Protein AF-A0A818JPB6-F1 (afdb_monomer_lite)

Organism: NCBI:txid392032

Foldseek 3Di:
DPPVVVVVLVPDDPVVNVVCVVDPDPDPVPDDVPPPCPDPPPPVVVVVVVVVVVVVVVVVVVVVVVVVVVVVVVVVVLVVVLVVLVVPDDDPCPVVSVVVSVVVVVVVVVVVVVVVVVVVQVVVVVVVVVVVVVVVVVVVVDPDDDPDDPPPCPVDPLPDDPVLVVCCLPPNVVCPDQALLLLDDPVVLLVVLVVVLVVVLVVVVCCCCQPVVDDCPDPVSVVVSVVSSVVSCCRHVVNDDPVVNVVSVVVVVSVVVVVVSCVVQQWDWDDDPPDSDTDIDHPVVVVVVVVVVCVVPVPDDDDPDDPCVVVVVVVVVVVVVCVVVVVDPPSNPPD

pLDDT: mean 71.6, std 14.58, range [28.7, 95.88]

Structure (mmCIF, N/CA/C/O backbone):
data_AF-A0A818JPB6-F1
#
_entry.id   AF-A0A818JPB6-F1
#
loop_
_atom_site.group_PDB
_atom_site.id
_atom_site.type_symbol
_atom_site.label_atom_id
_atom_site.label_alt_id
_atom_site.label_comp_id
_atom_site.label_asym_id
_atom_site.label_entity_id
_atom_site.label_seq_id
_atom_site.pdbx_PDB_ins_code
_atom_site.Cartn_x
_atom_site.Cartn_y
_atom_site.Cartn_z
_atom_site.occupancy
_atom_site.B_iso_or_equiv
_atom_site.auth_seq_id
_atom_site.auth_comp_id
_atom_site.auth_asym_id
_atom_site.auth_atom_id
_atom_site.pdbx_PDB_model_num
ATOM 1 N N . MET A 1 1 ? 6.570 32.292 30.996 1.00 52.59 1 MET A N 1
ATOM 2 C CA . MET A 1 1 ? 5.893 31.869 29.746 1.00 52.59 1 MET A CA 1
ATOM 3 C C . MET A 1 1 ? 6.815 32.133 28.562 1.00 52.59 1 MET A C 1
ATOM 5 O O . MET A 1 1 ? 7.560 33.101 28.612 1.00 52.59 1 MET A O 1
ATOM 9 N N . ARG A 1 2 ? 6.809 31.299 27.510 1.00 56.03 2 ARG A N 1
ATOM 10 C CA . ARG A 1 2 ? 7.555 31.610 26.269 1.00 56.03 2 ARG A CA 1
ATOM 11 C C . ARG A 1 2 ? 6.895 32.806 25.562 1.00 56.03 2 ARG A C 1
ATOM 13 O O . ARG A 1 2 ? 5.679 32.926 25.621 1.00 56.03 2 ARG A O 1
ATOM 20 N N . LYS A 1 3 ? 7.655 33.639 24.838 1.00 53.19 3 LYS A N 1
ATOM 21 C CA . LYS A 1 3 ? 7.177 34.883 24.181 1.00 53.19 3 LYS A CA 1
ATOM 22 C C . LYS A 1 3 ? 5.896 34.704 23.333 1.00 53.19 3 LYS A C 1
ATOM 24 O O . LYS A 1 3 ? 5.019 35.553 23.358 1.00 53.19 3 LYS A O 1
ATOM 29 N N . LYS A 1 4 ? 5.732 33.548 22.672 1.00 47.38 4 LYS A N 1
ATOM 30 C CA . LYS A 1 4 ? 4.512 33.188 21.913 1.00 47.38 4 LYS A CA 1
ATOM 31 C C . LYS A 1 4 ? 3.282 32.870 22.779 1.00 47.38 4 LYS A C 1
ATOM 33 O O . LYS A 1 4 ? 2.167 33.017 22.310 1.00 47.38 4 LYS A O 1
ATOM 38 N N . GLN A 1 5 ? 3.474 32.404 24.012 1.00 44.25 5 GLN A N 1
ATOM 39 C CA . GLN A 1 5 ? 2.381 32.134 24.955 1.00 44.25 5 GLN A CA 1
ATOM 40 C C . GLN A 1 5 ? 1.873 33.422 25.614 1.00 44.25 5 GLN A C 1
ATOM 42 O O . GLN A 1 5 ? 0.701 33.483 25.949 1.00 44.25 5 GLN A O 1
ATOM 47 N N . LEU A 1 6 ? 2.739 34.432 25.759 1.00 52.09 6 LEU A N 1
ATOM 48 C CA . LEU A 1 6 ? 2.375 35.758 26.269 1.00 52.09 6 LEU A CA 1
ATOM 49 C C . LEU A 1 6 ? 1.497 36.534 25.280 1.00 52.09 6 LEU A C 1
ATOM 51 O O . LEU A 1 6 ? 0.462 37.033 25.693 1.00 52.09 6 LEU A O 1
ATOM 55 N N . MET A 1 7 ? 1.822 36.527 23.980 1.00 56.94 7 MET A N 1
ATOM 56 C CA . MET A 1 7 ? 0.990 37.218 22.975 1.00 56.94 7 MET A CA 1
ATOM 57 C C . MET A 1 7 ? -0.440 36.659 22.903 1.00 56.94 7 MET A C 1
ATOM 59 O O . MET A 1 7 ? -1.395 37.413 22.832 1.00 56.94 7 MET A O 1
ATOM 63 N N . ILE A 1 8 ? -0.606 35.334 23.007 1.00 52.94 8 ILE A N 1
ATOM 64 C CA . ILE A 1 8 ? -1.940 34.702 23.032 1.00 52.94 8 ILE A CA 1
ATOM 65 C C . ILE A 1 8 ? -2.700 35.046 24.326 1.00 52.94 8 ILE A C 1
ATOM 67 O O . ILE A 1 8 ? -3.925 35.005 24.346 1.00 52.94 8 ILE A O 1
ATOM 71 N N . PHE A 1 9 ? -1.985 35.351 25.412 1.00 54.25 9 PHE A N 1
ATOM 72 C CA . PHE A 1 9 ? -2.575 35.712 26.699 1.00 54.25 9 PHE A CA 1
ATOM 73 C C . PHE A 1 9 ? -3.046 37.173 26.722 1.00 54.25 9 PHE A C 1
ATOM 75 O O . PHE A 1 9 ? -4.085 37.468 27.305 1.00 54.25 9 PHE A O 1
ATOM 82 N N . GLU A 1 10 ? -2.305 38.066 26.065 1.00 63.84 10 GLU A N 1
ATOM 83 C CA . GLU A 1 10 ? -2.616 39.497 25.946 1.00 63.84 10 GLU A CA 1
ATOM 84 C C . GLU A 1 10 ? -3.866 39.764 25.093 1.00 63.84 10 GLU A C 1
ATOM 86 O O . GLU A 1 10 ? -4.608 40.694 25.392 1.00 63.84 10 GLU A O 1
ATOM 91 N N . ASP A 1 11 ? -4.165 38.894 24.123 1.00 66.19 11 ASP A N 1
ATOM 92 C CA . ASP A 1 11 ? -5.367 38.982 23.274 1.00 66.19 11 ASP A CA 1
ATOM 93 C C . ASP A 1 11 ? -6.667 38.504 23.963 1.00 66.19 11 ASP A C 1
ATOM 95 O O . ASP A 1 11 ? -7.744 38.528 23.360 1.00 66.19 11 ASP A O 1
ATOM 99 N N . LEU A 1 12 ? -6.594 38.027 25.210 1.00 63.16 12 LEU A N 1
ATOM 100 C CA . LEU A 1 12 ? -7.753 37.562 25.977 1.00 63.16 12 LEU A CA 1
ATOM 101 C C . LEU A 1 12 ? -8.376 38.692 26.798 1.00 63.16 12 LEU A C 1
ATOM 103 O O . LEU A 1 12 ? -7.687 39.565 27.321 1.00 63.16 12 LEU A O 1
ATOM 107 N N . THR A 1 13 ? -9.692 38.640 26.986 1.00 69.56 13 THR A N 1
ATOM 108 C CA . THR A 1 13 ? -10.380 39.579 27.880 1.00 69.56 13 THR A CA 1
ATOM 109 C C . THR A 1 13 ? -9.918 39.388 29.330 1.00 69.56 13 THR A C 1
ATOM 111 O O . THR A 1 13 ? -9.544 38.290 29.745 1.00 69.56 13 THR A O 1
ATOM 114 N N . ILE A 1 14 ? -9.993 40.443 30.149 1.00 48.81 14 ILE A N 1
ATOM 115 C CA . ILE A 1 14 ? -9.585 40.414 31.572 1.00 48.81 14 ILE A CA 1
ATOM 116 C C . ILE A 1 14 ? -10.293 39.283 32.350 1.00 48.81 14 ILE A C 1
ATOM 118 O O . ILE A 1 14 ? -9.730 38.701 33.279 1.00 48.81 14 ILE A O 1
ATOM 122 N N . PHE A 1 15 ? -11.518 38.930 31.949 1.00 44.75 15 PHE A N 1
ATOM 123 C CA . PHE A 1 15 ? -12.276 37.811 32.509 1.00 44.75 15 PHE A CA 1
ATOM 124 C C . PHE A 1 15 ? -11.669 36.444 32.143 1.00 44.75 15 PHE A C 1
ATOM 126 O O . PHE A 1 15 ? -11.458 35.604 33.017 1.00 44.75 15 PHE A O 1
ATOM 133 N N . GLU A 1 16 ? -11.307 36.238 30.876 1.00 52.00 16 GLU A N 1
ATOM 134 C CA . GLU A 1 16 ? -10.655 35.014 30.389 1.00 52.00 16 GLU A CA 1
ATOM 135 C C . GLU A 1 16 ? -9.243 34.846 30.967 1.00 52.00 16 GLU A C 1
ATOM 137 O O . GLU A 1 16 ? -8.852 33.742 31.355 1.00 52.00 16 GLU A O 1
ATOM 142 N N . GLN A 1 17 ? -8.504 35.950 31.109 1.00 64.31 17 GLN A N 1
ATOM 143 C CA . GLN A 1 17 ? -7.202 35.970 31.775 1.00 64.31 17 GLN A CA 1
ATOM 144 C C . GLN A 1 17 ? -7.324 35.564 33.251 1.00 64.31 17 GLN A C 1
ATOM 146 O O . GLN A 1 17 ? -6.538 34.745 33.726 1.00 64.31 17 GLN A O 1
ATOM 151 N N . ARG A 1 18 ? -8.343 36.055 33.977 1.00 52.84 18 ARG A N 1
ATOM 152 C CA . ARG A 1 18 ? -8.600 35.669 35.380 1.00 52.84 18 ARG A CA 1
ATOM 153 C C . ARG A 1 18 ? -8.947 34.189 35.541 1.00 52.84 18 ARG A C 1
ATOM 155 O O . ARG A 1 18 ? -8.465 33.565 36.484 1.00 52.84 18 ARG A O 1
ATOM 162 N N . ILE A 1 19 ? -9.720 33.613 34.618 1.00 53.91 19 ILE A N 1
ATOM 163 C CA . ILE A 1 19 ? -10.048 32.176 34.625 1.00 53.91 19 ILE A CA 1
ATOM 164 C C . ILE A 1 19 ? -8.786 31.323 34.421 1.00 53.91 19 ILE A C 1
ATOM 166 O O . ILE A 1 19 ? -8.623 30.291 35.070 1.00 53.91 19 ILE A O 1
ATOM 170 N N . LEU A 1 20 ? -7.867 31.764 33.560 1.00 53.31 20 LEU A N 1
ATOM 171 C CA . LEU A 1 20 ? -6.622 31.048 33.276 1.00 53.31 20 LEU A CA 1
ATOM 172 C C . LEU A 1 20 ? -5.552 31.231 34.367 1.00 53.31 20 LEU A C 1
ATOM 174 O O . LEU A 1 20 ? -4.790 30.303 34.639 1.00 53.31 20 LEU A O 1
ATOM 178 N N . CYS A 1 21 ? -5.498 32.389 35.030 1.00 53.75 21 CYS A N 1
ATOM 179 C CA . CYS A 1 21 ? -4.502 32.685 36.065 1.00 53.75 21 CYS A CA 1
ATOM 180 C C . CYS A 1 21 ? -4.625 31.819 37.329 1.00 53.75 21 CYS A C 1
ATOM 182 O O . CYS A 1 21 ? -3.629 31.639 38.026 1.00 53.75 21 CYS A O 1
ATOM 184 N N . HIS A 1 22 ? -5.797 31.252 37.631 1.00 48.16 22 HIS A N 1
ATOM 185 C CA . HIS A 1 22 ? -5.980 30.489 38.869 1.00 48.16 22 HIS A CA 1
ATOM 186 C C . HIS A 1 22 ? -5.555 29.015 38.801 1.00 48.16 22 HIS A C 1
ATOM 188 O O . HIS A 1 22 ? -5.543 28.357 39.838 1.00 48.16 22 HIS A O 1
ATOM 194 N N . SER A 1 23 ? -5.203 28.459 37.634 1.00 52.81 23 SER A N 1
ATOM 195 C CA . SER A 1 23 ? -4.727 27.061 37.534 1.00 52.81 23 SER A CA 1
ATOM 196 C C . SER A 1 23 ? -4.290 26.684 36.112 1.00 52.81 23 SER A C 1
ATOM 198 O O . SER A 1 23 ? -4.883 25.823 35.468 1.00 52.81 23 SER A O 1
ATOM 200 N N . LEU A 1 24 ? -3.225 27.301 35.595 1.00 47.06 24 LEU A N 1
ATOM 201 C CA . LEU A 1 24 ? -2.605 26.834 34.351 1.00 47.06 24 LEU A CA 1
ATOM 202 C C . LEU A 1 24 ? -1.597 25.706 34.647 1.00 47.06 24 LEU A C 1
ATOM 204 O O . LEU A 1 24 ? -0.556 25.969 35.257 1.00 47.06 24 LEU A O 1
ATOM 208 N N . PRO A 1 25 ? -1.841 24.455 34.211 1.00 48.94 25 PRO A N 1
ATOM 209 C CA . PRO A 1 25 ? -0.816 23.424 34.255 1.00 48.94 25 PRO A CA 1
ATOM 210 C C . PRO A 1 25 ? 0.328 23.783 33.300 1.00 48.94 25 PRO A C 1
ATOM 212 O O . PRO A 1 25 ? 0.140 24.428 32.266 1.00 48.94 25 PRO A O 1
ATOM 215 N N . LYS A 1 26 ? 1.544 23.349 33.648 1.00 50.06 26 LYS A N 1
ATOM 216 C CA . LYS A 1 26 ? 2.778 23.677 32.912 1.00 50.06 26 LYS A CA 1
ATOM 217 C C . LYS A 1 26 ? 2.755 23.196 31.452 1.00 50.06 26 LYS A C 1
ATOM 219 O O . LYS A 1 26 ? 3.506 23.730 30.634 1.00 50.06 26 LYS A O 1
ATOM 224 N N . THR A 1 27 ? 1.891 22.236 31.110 1.00 51.94 27 THR A N 1
ATOM 225 C CA . THR A 1 27 ? 1.627 21.794 29.737 1.00 51.94 27 THR A CA 1
ATOM 226 C C . THR A 1 27 ? 0.136 21.496 29.521 1.00 51.94 27 THR A C 1
ATOM 228 O O . THR A 1 27 ? -0.571 21.099 30.442 1.00 51.94 27 THR A O 1
ATOM 231 N N . PHE A 1 28 ? -0.357 21.699 28.292 1.00 47.97 28 PHE A N 1
ATOM 232 C CA . PHE A 1 28 ? -1.767 21.476 27.922 1.00 47.97 28 PHE A CA 1
ATOM 233 C C . PHE A 1 28 ? -2.166 19.992 27.843 1.00 47.97 28 PHE A C 1
ATOM 235 O O . PHE A 1 28 ? -3.352 19.698 27.695 1.00 47.97 28 PHE A O 1
ATOM 242 N N . ASP A 1 29 ? -1.202 19.073 27.925 1.00 48.00 29 ASP A N 1
ATOM 243 C CA . ASP A 1 29 ? -1.438 17.633 27.791 1.00 48.00 29 ASP A CA 1
ATOM 244 C C . ASP A 1 29 ? -1.874 16.979 29.121 1.00 48.00 29 ASP A C 1
ATOM 246 O O . ASP A 1 29 ? -2.415 15.875 29.106 1.00 48.00 29 ASP A O 1
ATOM 250 N N . ASP A 1 30 ? -1.749 17.691 30.249 1.00 47.53 30 ASP A N 1
ATOM 251 C CA . ASP A 1 30 ? -2.053 17.184 31.599 1.00 47.53 30 ASP A CA 1
ATOM 252 C C . ASP A 1 30 ? -3.475 17.519 32.101 1.00 47.53 30 ASP A C 1
ATOM 254 O O . ASP A 1 30 ? -3.825 17.233 33.248 1.00 47.53 30 ASP A O 1
ATOM 258 N N . ILE A 1 31 ? -4.336 18.124 31.271 1.00 48.53 31 ILE A N 1
ATOM 259 C CA . ILE A 1 31 ? -5.697 18.503 31.688 1.00 48.53 31 ILE A CA 1
ATOM 260 C C . ILE A 1 31 ? -6.603 17.264 31.679 1.00 48.53 31 ILE A C 1
ATOM 262 O O . ILE A 1 31 ? -7.289 16.963 30.698 1.00 48.53 31 ILE A O 1
ATOM 266 N N . SER A 1 32 ? -6.621 16.537 32.798 1.00 48.31 32 SER A N 1
ATOM 267 C CA . SER A 1 32 ? -7.629 15.508 33.051 1.00 48.31 32 SER A CA 1
ATOM 268 C C . SER A 1 32 ? -8.995 16.176 33.275 1.00 48.31 32 SER A C 1
ATOM 270 O O . SER A 1 32 ? -9.135 17.089 34.086 1.00 48.31 32 SER A O 1
ATOM 272 N N . ILE A 1 33 ? -10.010 15.728 32.535 1.00 49.44 33 ILE A N 1
ATOM 273 C CA . ILE A 1 33 ? -11.366 16.314 32.486 1.00 49.44 33 ILE A CA 1
ATOM 274 C C . ILE A 1 33 ? -12.124 16.181 33.827 1.00 49.44 33 ILE A C 1
ATOM 276 O O . ILE A 1 33 ? -13.162 16.810 34.020 1.00 49.44 33 ILE A O 1
ATOM 280 N N . ALA A 1 34 ? -11.609 15.392 34.773 1.00 50.94 34 ALA A N 1
ATOM 281 C CA . ALA A 1 34 ? -12.342 14.981 35.966 1.00 50.94 34 ALA A CA 1
ATOM 282 C C . ALA A 1 34 ? -12.601 16.109 36.985 1.00 50.94 34 ALA A C 1
ATOM 284 O O . ALA A 1 34 ? -13.547 16.005 37.757 1.00 50.94 34 ALA A O 1
ATOM 285 N N . THR A 1 35 ? -11.819 17.193 36.995 1.00 49.09 35 THR A N 1
ATOM 286 C CA . THR A 1 35 ? -11.825 18.137 38.132 1.00 49.09 35 THR A CA 1
ATOM 287 C C . THR A 1 35 ? -12.667 19.406 37.951 1.00 49.09 35 THR A C 1
ATOM 289 O O . THR A 1 35 ? -12.840 20.144 38.913 1.00 49.09 35 THR A O 1
ATOM 292 N N . TYR A 1 36 ? -13.238 19.673 36.768 1.00 50.09 36 TYR A N 1
ATOM 293 C CA . TYR A 1 36 ? -13.943 20.944 36.481 1.00 50.09 36 TYR A CA 1
ATOM 294 C C . TYR A 1 36 ? -15.467 20.831 36.313 1.00 50.09 36 TYR A C 1
ATOM 296 O O . TYR A 1 36 ? -16.123 21.809 35.957 1.00 50.09 36 TYR A O 1
ATOM 304 N N . GLN A 1 37 ? -16.061 19.661 36.560 1.00 51.25 37 GLN A N 1
ATOM 305 C CA . GLN A 1 37 ? -17.467 19.427 36.205 1.00 51.25 37 GLN A CA 1
ATOM 306 C C . GLN A 1 37 ? -18.498 20.179 37.064 1.00 51.25 37 GLN A C 1
ATOM 308 O O . GLN A 1 37 ? -19.631 20.317 36.612 1.00 51.25 37 GLN A O 1
ATOM 313 N N . ASN A 1 38 ? -18.136 20.734 38.226 1.00 53.47 38 ASN A N 1
ATOM 314 C CA . ASN A 1 38 ? -19.158 21.145 39.198 1.00 53.47 38 ASN A CA 1
ATOM 315 C C . ASN A 1 38 ? -19.477 22.644 39.322 1.00 53.47 38 ASN A C 1
ATOM 317 O O . ASN A 1 38 ? -20.426 22.949 40.032 1.00 53.47 38 ASN A O 1
ATOM 321 N N . LEU A 1 39 ? -18.795 23.583 38.644 1.00 51.53 39 LEU A N 1
ATOM 322 C CA . LEU A 1 39 ? -19.062 25.023 38.889 1.00 51.53 39 LEU A CA 1
ATOM 323 C C . LEU A 1 39 ? -19.253 25.941 37.662 1.00 51.53 39 LEU A C 1
ATOM 325 O O . LEU A 1 39 ? -19.769 27.036 37.834 1.00 51.53 39 LEU A O 1
ATOM 329 N N . PHE A 1 40 ? -18.950 25.523 36.423 1.00 55.81 40 PHE A N 1
ATOM 330 C CA . PHE A 1 40 ? -19.094 26.392 35.226 1.00 55.81 40 PHE A CA 1
ATOM 331 C C . PHE A 1 40 ? -19.549 25.633 33.960 1.00 55.81 40 PHE A C 1
ATOM 333 O O . PHE A 1 40 ? -19.046 25.843 32.853 1.00 55.81 40 PHE A O 1
ATOM 340 N N . GLY A 1 41 ? -20.500 24.708 34.127 1.00 58.41 41 GLY A N 1
ATOM 341 C CA . GLY A 1 41 ? -20.711 23.534 33.264 1.00 58.41 41 GLY A CA 1
ATOM 342 C C . GLY A 1 41 ? -21.019 23.741 31.771 1.00 58.41 41 GLY A C 1
ATOM 343 O O . GLY A 1 41 ? -20.918 22.780 31.012 1.00 58.41 41 GLY A O 1
ATOM 344 N N . ASN A 1 42 ? -21.333 24.951 31.298 1.00 69.38 42 ASN A N 1
ATOM 345 C CA . ASN A 1 42 ? -21.594 25.196 29.869 1.00 69.38 42 ASN A CA 1
ATOM 346 C C . ASN A 1 42 ? -20.681 26.248 29.234 1.00 69.38 42 ASN A C 1
ATOM 348 O O . ASN A 1 42 ? -20.258 26.070 28.092 1.00 69.38 42 ASN A O 1
ATOM 352 N N . GLU A 1 43 ? -20.348 27.321 29.944 1.00 71.88 43 GLU A N 1
ATOM 353 C CA . GLU A 1 43 ? -19.579 28.430 29.375 1.00 71.88 43 GLU A CA 1
ATOM 354 C C . GLU A 1 43 ? -18.084 28.108 29.293 1.00 71.88 43 GLU A C 1
ATOM 356 O O . GLU A 1 43 ? -17.485 28.243 28.227 1.00 71.88 43 GLU A O 1
ATOM 361 N N . ALA A 1 44 ? -17.514 27.509 30.344 1.00 70.38 44 ALA A N 1
ATOM 362 C CA . ALA A 1 44 ? -16.135 27.018 30.323 1.00 70.38 44 ALA A CA 1
ATOM 363 C C . ALA A 1 44 ? -15.923 25.940 29.244 1.00 70.38 44 ALA A C 1
ATOM 365 O O . ALA A 1 44 ? -14.897 25.917 28.563 1.00 70.38 44 ALA A O 1
ATOM 366 N N . ASN A 1 45 ? -16.924 25.080 29.022 1.00 69.94 45 ASN A N 1
ATOM 367 C CA . ASN A 1 45 ? -16.892 24.076 27.957 1.00 69.94 45 ASN A CA 1
ATOM 368 C C . ASN A 1 45 ? -16.929 24.709 26.558 1.00 69.94 45 ASN A C 1
ATOM 370 O O . ASN A 1 45 ? -16.201 24.253 25.673 1.00 69.94 45 ASN A O 1
ATOM 374 N N . LYS A 1 46 ? -17.721 25.772 26.352 1.00 75.00 46 LYS A N 1
ATOM 375 C CA . LYS A 1 46 ? -17.730 26.537 25.094 1.00 75.00 46 LYS A CA 1
ATOM 376 C C . LYS A 1 46 ? -16.380 27.207 24.838 1.00 75.00 46 LYS A C 1
ATOM 378 O O . LYS A 1 46 ? -15.826 27.023 23.756 1.00 75.00 46 LYS A O 1
ATOM 383 N N . ILE A 1 47 ? -15.824 27.895 25.836 1.00 75.12 47 ILE A N 1
ATOM 384 C CA . ILE A 1 47 ? -14.514 28.563 25.743 1.00 75.12 47 ILE A CA 1
ATOM 385 C C . ILE A 1 47 ? -13.416 27.539 25.421 1.00 75.12 47 ILE A C 1
ATOM 387 O O . ILE A 1 47 ? -12.638 27.717 24.486 1.00 75.12 47 ILE A O 1
ATOM 391 N N . MET A 1 48 ? -13.395 26.405 26.125 1.00 72.69 48 MET A N 1
ATOM 392 C CA . MET A 1 48 ? -12.422 25.334 25.891 1.00 72.69 48 MET A CA 1
ATOM 393 C C . MET A 1 48 ? -12.542 24.723 24.485 1.00 72.69 48 MET A C 1
ATOM 395 O O . MET A 1 48 ? -11.531 24.421 23.847 1.00 72.69 48 MET A O 1
ATOM 399 N N . GLN A 1 49 ? -13.763 24.515 23.982 1.00 71.06 49 GLN A N 1
ATOM 400 C CA . GLN A 1 49 ? -13.968 24.032 22.614 1.00 71.06 49 GLN A CA 1
ATOM 401 C C . GLN A 1 49 ? -13.498 25.051 21.572 1.00 71.06 49 GLN A C 1
ATOM 403 O O . GLN A 1 49 ? -12.887 24.654 20.579 1.00 71.06 49 GLN A O 1
ATOM 408 N N . GLU A 1 50 ? -13.729 26.339 21.807 1.00 77.12 50 GLU A N 1
ATOM 409 C CA . GLU A 1 50 ? -13.295 27.404 20.905 1.00 77.12 50 GLU A CA 1
ATOM 410 C C . GLU A 1 50 ? -11.765 27.522 20.858 1.00 77.12 50 GLU A C 1
ATOM 412 O O . GLU A 1 50 ? -11.176 27.545 19.777 1.00 77.12 50 GLU A O 1
ATOM 417 N N . LEU A 1 51 ? -11.089 27.442 22.008 1.00 70.56 51 LEU A N 1
ATOM 418 C CA . LEU A 1 51 ? -9.624 27.390 22.070 1.00 70.56 51 LEU A CA 1
ATOM 419 C C . LEU A 1 51 ? -9.050 26.181 21.316 1.00 70.56 51 LEU A C 1
ATOM 421 O O . LEU A 1 51 ? -8.052 26.302 20.601 1.00 70.56 51 LEU A O 1
ATOM 425 N N . LYS A 1 52 ? -9.698 25.011 21.416 1.00 73.06 52 LYS A N 1
ATOM 426 C CA . LYS A 1 52 ? -9.307 23.819 20.644 1.00 73.06 52 LYS A CA 1
ATOM 427 C C . LYS A 1 52 ? -9.454 24.038 19.136 1.00 73.06 52 LYS A C 1
ATOM 429 O O . LYS A 1 52 ? -8.583 23.594 18.390 1.00 73.06 52 LYS A O 1
ATOM 434 N N . ARG A 1 53 ? -10.513 24.724 18.688 1.00 73.94 53 ARG A N 1
ATOM 435 C CA . ARG A 1 53 ? -10.716 25.066 17.268 1.00 73.94 53 ARG A CA 1
ATOM 436 C C . ARG A 1 53 ? -9.650 26.026 16.761 1.00 73.94 53 ARG A C 1
ATOM 438 O O . ARG A 1 53 ? -9.047 25.740 15.733 1.00 73.94 53 ARG A O 1
ATOM 445 N N . ARG A 1 54 ? -9.362 27.101 17.502 1.00 72.12 54 ARG A N 1
ATOM 446 C CA . ARG A 1 54 ? -8.304 28.062 17.144 1.00 72.12 54 ARG A CA 1
ATOM 447 C C . ARG A 1 54 ? -6.950 27.371 16.999 1.00 72.12 54 ARG A C 1
ATOM 449 O O . ARG A 1 54 ? -6.325 27.469 15.950 1.00 72.12 54 ARG A O 1
ATOM 456 N N . LYS A 1 55 ? -6.567 26.545 17.981 1.00 76.56 55 LYS A N 1
ATOM 457 C CA . LYS A 1 55 ? -5.320 25.765 17.931 1.00 76.56 55 LYS A CA 1
ATOM 458 C C . LYS A 1 55 ? -5.260 24.820 16.725 1.00 76.56 55 LYS A C 1
ATOM 460 O O . LYS A 1 55 ? -4.197 24.662 16.129 1.00 76.56 55 LYS A O 1
ATOM 465 N N . LEU A 1 56 ? -6.375 24.174 16.373 1.00 73.12 56 LEU A N 1
ATOM 466 C CA . LEU A 1 56 ? -6.441 23.303 15.198 1.00 73.12 56 LEU A CA 1
ATOM 467 C C . LEU A 1 56 ? -6.287 24.105 13.896 1.00 73.12 56 LEU A C 1
ATOM 469 O O . LEU A 1 56 ? -5.530 23.690 13.022 1.00 73.12 56 LEU A O 1
ATOM 473 N N . ASN A 1 57 ? -6.946 25.260 13.789 1.00 74.94 57 ASN A N 1
ATOM 474 C CA . ASN A 1 57 ? -6.822 26.150 12.634 1.00 74.94 57 ASN A CA 1
ATOM 475 C C . ASN A 1 57 ? -5.388 26.673 12.473 1.00 74.94 57 ASN A C 1
ATOM 477 O O . ASN A 1 57 ? -4.851 26.647 11.369 1.00 74.94 57 ASN A O 1
ATOM 481 N N . ASP A 1 58 ? -4.723 27.050 13.567 1.00 76.75 58 ASP A N 1
ATOM 482 C CA . ASP A 1 58 ? -3.314 27.459 13.538 1.00 76.75 58 ASP A CA 1
ATOM 483 C C . ASP A 1 58 ? -2.397 26.324 13.065 1.00 76.75 58 ASP A C 1
ATOM 485 O O . ASP A 1 58 ? -1.423 26.546 12.340 1.00 76.75 58 ASP A O 1
ATOM 489 N N . GLN A 1 59 ? -2.686 25.083 13.465 1.00 71.75 59 GLN A N 1
ATOM 490 C CA . GLN A 1 59 ? -1.948 23.916 12.985 1.00 71.75 59 GLN A CA 1
ATOM 491 C C . GLN A 1 59 ? -2.175 23.676 11.491 1.00 71.75 59 GLN A C 1
ATOM 493 O O . GLN A 1 59 ? -1.204 23.424 10.780 1.00 71.75 59 GLN A O 1
ATOM 498 N N . LEU A 1 60 ? -3.417 23.785 11.011 1.00 73.44 60 LEU A N 1
ATOM 499 C CA . LEU A 1 60 ? -3.742 23.659 9.588 1.00 73.44 60 LEU A CA 1
ATOM 500 C C . LEU A 1 60 ? -3.023 24.724 8.758 1.00 73.44 60 LEU A C 1
ATOM 502 O O . LEU A 1 60 ? -2.315 24.371 7.819 1.00 73.44 60 LEU A O 1
ATOM 506 N N . LYS A 1 61 ? -3.072 25.989 9.183 1.00 78.19 61 LYS A N 1
ATOM 507 C CA . LYS A 1 61 ? -2.359 27.093 8.527 1.00 78.19 61 LYS A CA 1
ATOM 508 C C . LYS A 1 61 ? -0.844 26.863 8.477 1.00 78.19 61 LYS A C 1
ATOM 510 O O . LYS A 1 61 ? -0.198 27.125 7.466 1.00 78.19 61 LYS A O 1
ATOM 515 N N . ASN A 1 62 ? -0.258 26.316 9.546 1.00 75.19 62 ASN A N 1
ATOM 516 C CA . ASN A 1 62 ? 1.158 25.935 9.550 1.00 75.19 62 ASN A CA 1
ATOM 517 C C . ASN A 1 62 ? 1.470 24.787 8.576 1.00 75.19 62 ASN A C 1
ATOM 519 O O . ASN A 1 62 ? 2.560 24.758 8.002 1.00 75.19 62 ASN A O 1
ATOM 523 N N . TYR A 1 63 ? 0.561 23.824 8.401 1.00 75.19 63 TYR A N 1
ATOM 524 C CA . TYR A 1 63 ? 0.734 22.763 7.408 1.00 75.19 63 TYR A CA 1
ATOM 525 C C . TYR A 1 63 ? 0.614 23.293 5.978 1.00 75.19 63 TYR A C 1
ATOM 527 O O . TYR A 1 63 ? 1.421 22.900 5.139 1.00 75.19 63 TYR A O 1
ATOM 535 N N . GLU A 1 64 ? -0.315 24.211 5.713 1.00 78.19 64 GLU A N 1
ATOM 536 C CA . GLU A 1 64 ? -0.442 24.887 4.415 1.00 78.19 64 GLU A CA 1
ATOM 537 C C . GLU A 1 64 ? 0.830 25.662 4.054 1.00 78.19 64 GLU A C 1
ATOM 539 O O . GLU A 1 64 ? 1.372 25.474 2.967 1.00 78.19 64 GLU A O 1
ATOM 544 N N . LEU A 1 65 ? 1.381 26.437 4.996 1.00 81.12 65 LEU A N 1
ATOM 545 C CA . LEU A 1 65 ? 2.639 27.162 4.790 1.00 81.12 65 LEU A CA 1
ATOM 546 C C . LEU A 1 65 ? 3.807 26.210 4.476 1.00 81.12 65 LEU A C 1
ATOM 548 O O . LEU A 1 65 ? 4.636 26.478 3.609 1.00 81.12 65 LEU A O 1
ATOM 552 N N . LYS A 1 66 ? 3.884 25.069 5.173 1.00 75.44 66 LYS A N 1
ATOM 553 C CA . LYS A 1 66 ? 4.911 24.052 4.896 1.00 75.44 66 LYS A CA 1
ATOM 554 C C . LYS A 1 66 ? 4.750 23.435 3.512 1.00 75.44 66 LYS A C 1
ATOM 556 O O . LYS A 1 66 ? 5.759 23.200 2.857 1.00 75.44 66 LYS A O 1
ATOM 561 N N . LEU A 1 67 ? 3.518 23.169 3.078 1.00 73.94 67 LEU A N 1
ATOM 562 C CA . LEU A 1 67 ? 3.246 22.649 1.737 1.00 73.94 67 LEU A CA 1
ATOM 563 C C . LEU A 1 67 ? 3.712 23.633 0.663 1.00 73.94 67 LEU A C 1
ATOM 565 O O . LEU A 1 67 ? 4.440 23.218 -0.232 1.00 73.94 67 LEU A O 1
ATOM 569 N N . GLN A 1 68 ? 3.393 24.920 0.813 1.00 79.62 68 GLN A N 1
ATOM 570 C CA . GLN A 1 68 ? 3.872 25.971 -0.092 1.00 79.62 68 GLN A CA 1
ATOM 571 C C . GLN A 1 68 ? 5.405 26.044 -0.129 1.00 79.62 68 GLN A C 1
ATOM 573 O O . GLN A 1 68 ? 6.003 26.120 -1.198 1.00 79.62 68 GLN A O 1
ATOM 578 N N . ASN A 1 69 ? 6.067 25.951 1.029 1.00 78.69 69 ASN A N 1
ATOM 579 C CA . ASN A 1 69 ? 7.530 25.921 1.078 1.00 78.69 69 ASN A CA 1
ATOM 580 C C . ASN A 1 69 ? 8.118 24.710 0.341 1.00 78.69 69 ASN A C 1
ATOM 582 O O . ASN A 1 69 ? 9.115 24.857 -0.361 1.00 78.69 69 ASN A O 1
ATOM 586 N N . TYR A 1 70 ? 7.522 23.523 0.486 1.00 75.62 70 TYR A N 1
ATOM 587 C CA . TYR A 1 70 ? 7.979 22.340 -0.244 1.00 75.62 70 TYR A CA 1
ATOM 588 C C . TYR A 1 70 ? 7.755 22.469 -1.749 1.00 75.62 70 TYR A C 1
ATOM 590 O O . TYR A 1 70 ? 8.641 22.107 -2.515 1.00 75.62 70 TYR A O 1
ATOM 598 N N . GLU A 1 71 ? 6.616 23.009 -2.174 1.00 78.25 71 GLU A N 1
ATOM 599 C CA . GLU A 1 71 ? 6.323 23.272 -3.585 1.00 78.25 71 GLU A CA 1
ATOM 600 C C . GLU A 1 71 ? 7.369 24.207 -4.212 1.00 78.25 71 GLU A C 1
ATOM 602 O O . GLU A 1 71 ? 7.933 23.890 -5.258 1.00 78.25 71 GLU A O 1
ATOM 607 N N . ASN A 1 72 ? 7.733 25.282 -3.507 1.00 80.38 72 ASN A N 1
ATOM 608 C CA . ASN A 1 72 ? 8.792 26.198 -3.933 1.00 80.38 72 ASN A CA 1
ATOM 609 C C . ASN A 1 72 ? 10.164 25.513 -4.031 1.00 80.38 72 ASN A C 1
ATOM 611 O O . ASN A 1 72 ? 10.903 25.742 -4.992 1.00 80.38 72 ASN A O 1
ATOM 615 N N . LEU A 1 73 ? 10.514 24.662 -3.059 1.00 75.19 73 LEU A N 1
ATOM 616 C CA . LEU A 1 73 ? 11.773 23.909 -3.080 1.00 75.19 73 LEU A CA 1
ATOM 617 C C . LEU A 1 73 ? 11.835 22.961 -4.282 1.00 75.19 73 LEU A C 1
ATOM 619 O O . LEU A 1 73 ? 12.812 22.996 -5.026 1.00 75.19 73 LEU A O 1
ATOM 623 N N . TYR A 1 74 ? 10.776 22.182 -4.523 1.00 76.25 74 TYR A N 1
ATOM 624 C CA . TYR A 1 74 ? 10.717 21.279 -5.674 1.00 76.25 74 TYR A CA 1
ATOM 625 C C . TYR A 1 74 ? 10.798 22.031 -6.999 1.00 76.25 74 TYR A C 1
ATOM 627 O O . TYR A 1 74 ? 11.533 21.614 -7.891 1.00 76.25 74 TYR A O 1
ATOM 635 N N . GLN A 1 75 ? 10.096 23.159 -7.127 1.00 79.19 75 GLN A N 1
ATOM 636 C CA . GLN A 1 75 ? 10.171 23.968 -8.339 1.00 79.19 75 GLN A CA 1
ATOM 637 C C . GLN A 1 75 ? 11.594 24.485 -8.581 1.00 79.19 75 GLN A C 1
ATOM 639 O O . GLN A 1 75 ? 12.078 24.478 -9.711 1.00 79.19 75 GLN A O 1
ATOM 644 N N . THR A 1 76 ? 12.289 24.881 -7.513 1.00 79.12 76 THR A N 1
ATOM 645 C CA . THR A 1 76 ? 13.684 25.332 -7.591 1.00 79.12 76 THR A CA 1
ATOM 646 C C . THR A 1 76 ? 14.611 24.201 -8.044 1.00 79.12 76 THR A C 1
ATOM 648 O O . THR A 1 76 ? 15.430 24.403 -8.939 1.00 79.12 76 THR A O 1
ATOM 651 N N . GLU A 1 77 ? 14.464 22.998 -7.483 1.00 74.12 77 GLU A N 1
ATOM 652 C CA . GLU A 1 77 ? 15.263 21.828 -7.872 1.00 74.12 77 GLU A CA 1
ATOM 653 C C . GLU A 1 77 ? 15.027 21.413 -9.329 1.00 74.12 77 GLU A C 1
ATOM 655 O O . GLU A 1 77 ? 15.990 21.138 -10.048 1.00 74.12 77 GLU A O 1
ATOM 660 N N . ILE A 1 78 ? 13.771 21.432 -9.791 1.00 78.12 78 ILE A N 1
ATOM 661 C CA . ILE A 1 78 ? 13.421 21.163 -11.194 1.00 78.12 78 ILE A CA 1
ATOM 662 C C . ILE A 1 78 ? 14.105 22.172 -12.116 1.00 78.12 78 ILE A C 1
ATOM 664 O O . ILE A 1 78 ? 14.717 21.767 -13.102 1.00 78.12 78 ILE A O 1
ATOM 668 N N . ASN A 1 79 ? 14.058 23.465 -11.783 1.00 80.75 79 ASN A N 1
ATOM 669 C CA . ASN A 1 79 ? 14.681 24.510 -12.598 1.00 80.75 79 ASN A CA 1
ATOM 670 C C . ASN A 1 79 ? 16.213 24.340 -12.671 1.00 80.75 79 ASN A C 1
ATOM 672 O O . ASN A 1 79 ? 16.817 24.531 -13.730 1.00 80.75 79 ASN A O 1
ATOM 676 N N . ILE A 1 80 ? 16.853 23.953 -11.558 1.00 77.19 80 ILE A N 1
ATOM 677 C CA . ILE A 1 80 ? 18.297 23.658 -11.512 1.00 77.19 80 ILE A CA 1
ATOM 678 C C . ILE A 1 80 ? 18.625 22.455 -12.400 1.00 77.19 80 ILE A C 1
ATOM 680 O O . ILE A 1 80 ? 19.614 22.478 -13.136 1.00 77.19 80 ILE A O 1
ATOM 684 N N . PHE A 1 81 ? 17.816 21.400 -12.328 1.00 74.44 81 PHE A N 1
ATOM 685 C CA . PHE A 1 81 ? 18.005 20.192 -13.122 1.00 74.44 81 PHE A CA 1
ATOM 686 C C . PHE A 1 81 ? 17.825 20.461 -14.623 1.00 74.44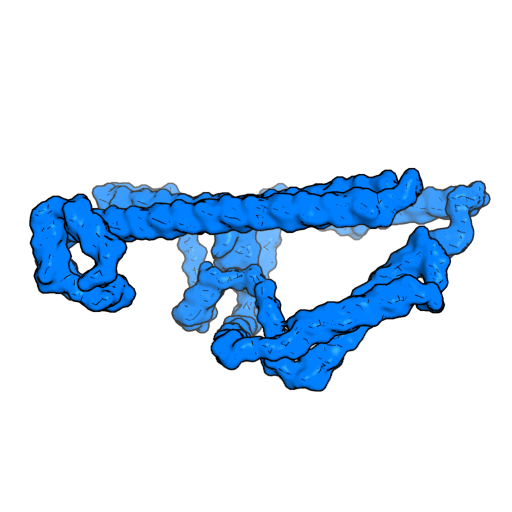 81 PHE A C 1
ATOM 688 O O . PHE A 1 81 ? 18.676 20.067 -15.418 1.00 74.44 81 PHE A O 1
ATOM 695 N N . GLU A 1 82 ? 16.788 21.214 -14.997 1.00 78.50 82 GLU A N 1
ATOM 696 C CA . GLU A 1 82 ? 16.525 21.656 -16.372 1.00 78.50 82 GLU A CA 1
ATOM 697 C C . GLU A 1 82 ? 17.699 22.470 -16.935 1.00 78.50 82 GLU A C 1
ATOM 699 O O . GLU A 1 82 ? 18.208 22.169 -18.013 1.00 78.50 82 GLU A O 1
ATOM 704 N N . SER A 1 83 ? 18.217 23.423 -16.154 1.00 78.50 83 SER A N 1
ATOM 705 C CA . SER A 1 83 ? 19.381 24.228 -16.544 1.00 78.50 83 SER A CA 1
ATOM 706 C C . SER A 1 83 ? 20.633 23.372 -16.777 1.00 78.50 83 SER A C 1
ATOM 708 O O . SER A 1 83 ? 21.362 23.595 -17.742 1.00 78.50 83 SER A O 1
ATOM 710 N N . LYS A 1 84 ? 20.882 22.366 -15.924 1.00 76.56 84 LYS A N 1
ATOM 711 C CA . LYS A 1 84 ? 22.022 21.444 -16.079 1.00 76.56 84 LYS A CA 1
ATOM 712 C C . LYS A 1 84 ? 21.894 20.569 -17.325 1.00 76.56 84 LYS A C 1
ATOM 714 O O . LYS A 1 84 ? 22.897 20.346 -18.000 1.00 76.56 84 LYS A O 1
ATOM 719 N N . LEU A 1 85 ? 20.686 20.098 -17.634 1.00 73.75 85 LEU A N 1
ATOM 720 C CA . LEU A 1 85 ? 20.405 19.311 -18.840 1.00 73.75 85 LEU A CA 1
ATOM 721 C C . LEU A 1 85 ? 20.626 20.125 -20.117 1.00 73.75 85 LEU A C 1
ATOM 723 O O . LEU A 1 85 ? 21.268 19.640 -21.045 1.00 73.75 85 LEU A O 1
ATOM 727 N N . ILE A 1 86 ? 20.166 21.380 -20.138 1.00 77.19 86 ILE A N 1
ATOM 728 C CA . ILE A 1 86 ? 20.391 22.295 -21.266 1.00 77.19 86 ILE A CA 1
ATOM 729 C C . ILE A 1 86 ? 21.894 22.521 -21.482 1.00 77.19 86 ILE A C 1
ATOM 731 O O . ILE A 1 86 ? 22.354 22.501 -22.617 1.00 77.19 86 ILE A O 1
ATOM 735 N N . GLN A 1 87 ? 22.674 22.675 -20.407 1.00 77.38 87 GLN A N 1
ATOM 736 C CA . GLN A 1 87 ? 24.125 22.883 -20.497 1.00 77.38 87 GLN A CA 1
ATOM 737 C C . GLN A 1 87 ? 24.911 21.657 -20.989 1.00 77.38 87 GLN A C 1
ATOM 739 O O . GLN A 1 87 ? 26.002 21.822 -21.528 1.00 77.38 87 GLN A O 1
ATOM 744 N N . THR A 1 88 ? 24.405 20.435 -20.789 1.00 74.56 88 THR A N 1
ATOM 745 C CA . THR A 1 88 ? 25.128 19.192 -21.134 1.00 74.56 88 THR A CA 1
ATOM 746 C C . THR A 1 88 ? 24.786 18.633 -22.515 1.00 74.56 88 THR A C 1
ATOM 748 O O . THR A 1 88 ? 25.505 17.773 -23.017 1.00 74.56 88 THR A O 1
ATOM 751 N N . SER A 1 89 ? 23.722 19.119 -23.151 1.00 72.31 89 SER A N 1
ATOM 752 C CA . SER A 1 89 ? 23.238 18.604 -24.430 1.00 72.31 89 SER A CA 1
ATOM 753 C C . SER A 1 89 ? 23.911 19.301 -25.623 1.00 72.31 89 SER A C 1
ATOM 755 O O . SER A 1 89 ? 23.692 20.483 -25.869 1.00 72.31 89 SER A O 1
ATOM 757 N N . VAL A 1 90 ? 24.674 18.555 -26.430 1.00 68.00 90 VAL A N 1
ATOM 758 C CA . VAL A 1 90 ? 25.189 19.026 -27.730 1.00 68.00 90 VAL A CA 1
ATOM 759 C C . VAL A 1 90 ? 24.236 18.568 -28.846 1.00 68.00 90 VAL A C 1
ATOM 761 O O . VAL A 1 90 ? 24.081 17.369 -29.066 1.00 68.00 90 VAL A O 1
ATOM 764 N N . ASN A 1 91 ? 23.585 19.536 -29.509 1.00 61.28 91 ASN A N 1
ATOM 765 C CA . ASN A 1 91 ? 22.786 19.581 -30.761 1.00 61.28 91 ASN A CA 1
ATOM 766 C C . ASN A 1 91 ? 21.871 18.412 -31.226 1.00 61.28 91 ASN A C 1
ATOM 768 O O . ASN A 1 91 ? 20.902 18.678 -31.933 1.00 61.28 91 ASN A O 1
ATOM 772 N N . HIS A 1 92 ? 22.085 17.148 -30.859 1.00 55.19 92 HIS A N 1
ATOM 773 C CA . HIS A 1 92 ? 21.152 16.033 -31.121 1.00 55.19 92 HIS A CA 1
ATOM 774 C C . HIS A 1 92 ? 20.567 15.405 -29.849 1.00 55.19 92 HIS A C 1
ATOM 776 O O . HIS A 1 92 ? 19.547 14.723 -29.917 1.00 55.19 92 HIS A O 1
ATOM 782 N N . GLN A 1 93 ? 21.135 15.698 -28.676 1.00 59.50 93 GLN A N 1
ATOM 783 C CA . GLN A 1 93 ? 20.585 15.264 -27.385 1.00 59.50 93 GLN A CA 1
ATOM 784 C C . GLN A 1 93 ? 19.467 16.176 -26.851 1.00 59.50 93 GLN A C 1
ATOM 786 O O . GLN A 1 93 ? 18.755 15.780 -25.930 1.00 59.50 93 GLN A O 1
ATOM 791 N N . HIS A 1 94 ? 19.244 17.344 -27.465 1.00 64.25 94 HIS A N 1
ATOM 792 C CA . HIS A 1 94 ? 18.250 18.316 -26.996 1.00 64.25 94 HIS A CA 1
ATOM 793 C C . HIS A 1 94 ? 16.822 17.768 -27.038 1.00 64.25 94 HIS A C 1
ATOM 795 O O . HIS A 1 94 ? 16.100 17.863 -26.052 1.00 64.25 94 HIS A O 1
ATOM 801 N N . ILE A 1 95 ? 16.441 17.097 -28.130 1.00 69.56 95 ILE A N 1
ATOM 802 C CA . ILE A 1 95 ? 15.089 16.536 -28.279 1.00 69.56 95 ILE A CA 1
ATOM 803 C C . ILE A 1 95 ? 14.838 15.434 -27.235 1.00 69.56 95 ILE A C 1
ATOM 805 O O . ILE A 1 95 ? 13.749 15.339 -26.674 1.00 69.56 95 ILE A O 1
ATOM 809 N N . GLN A 1 96 ? 15.848 14.613 -26.925 1.00 70.19 96 GLN A N 1
ATOM 810 C CA . GLN A 1 96 ? 15.727 13.564 -25.907 1.00 70.19 96 GLN A CA 1
ATOM 811 C C . GLN A 1 96 ? 15.680 14.140 -24.485 1.00 70.19 96 GLN A C 1
ATOM 813 O O . GLN A 1 96 ? 14.917 13.642 -23.655 1.00 70.19 96 GLN A O 1
ATOM 818 N N . ALA A 1 97 ? 16.439 15.206 -24.213 1.00 70.88 97 ALA A N 1
ATOM 819 C CA . ALA A 1 97 ? 16.399 15.925 -22.943 1.00 70.88 97 ALA A CA 1
ATOM 820 C C . ALA A 1 97 ? 15.033 16.594 -22.707 1.00 70.88 97 ALA A C 1
ATOM 822 O O . ALA A 1 97 ? 14.480 16.468 -21.615 1.00 70.88 97 ALA A O 1
ATOM 823 N N . ASP A 1 98 ? 14.444 17.213 -23.732 1.00 75.25 98 ASP A N 1
ATOM 824 C CA . ASP A 1 98 ? 13.126 17.853 -23.642 1.00 75.25 98 ASP A CA 1
ATOM 825 C C . ASP A 1 98 ? 12.004 16.831 -23.406 1.00 75.25 98 ASP A C 1
ATOM 827 O O . ASP A 1 98 ? 11.120 17.045 -22.567 1.00 75.25 98 ASP A O 1
ATOM 831 N N . ILE A 1 99 ? 12.057 15.678 -24.087 1.00 73.06 99 ILE A N 1
ATOM 832 C CA . ILE A 1 99 ? 11.114 14.572 -23.860 1.00 73.06 99 ILE A CA 1
ATOM 833 C C . ILE A 1 99 ? 11.252 14.044 -22.427 1.00 73.06 99 ILE A C 1
ATOM 835 O O . ILE A 1 99 ? 10.245 13.880 -21.733 1.00 73.06 99 ILE A O 1
ATOM 839 N N . LEU A 1 100 ? 12.481 13.821 -21.949 1.00 74.88 100 LEU A N 1
ATOM 840 C CA . LEU A 1 100 ? 12.732 13.348 -20.586 1.00 74.88 100 LEU A CA 1
ATOM 841 C C . LEU A 1 100 ? 12.237 14.353 -19.536 1.00 74.88 100 LEU A C 1
ATOM 843 O O . LEU A 1 100 ? 11.569 13.957 -18.580 1.00 74.88 100 LEU A O 1
ATOM 847 N N . MET A 1 101 ? 12.500 15.647 -19.730 1.00 80.19 101 MET A N 1
ATOM 848 C CA . MET A 1 101 ? 12.021 16.708 -18.841 1.00 80.19 101 MET A CA 1
ATOM 849 C C . MET A 1 101 ? 10.500 16.802 -18.821 1.00 80.19 101 MET A C 1
ATOM 851 O O . MET A 1 101 ? 9.908 16.977 -17.755 1.00 80.19 101 MET A O 1
ATOM 855 N N . THR A 1 102 ? 9.856 16.630 -19.974 1.00 79.50 102 THR A N 1
ATOM 856 C CA . THR A 1 102 ? 8.395 16.602 -20.072 1.00 79.50 102 THR A CA 1
ATOM 857 C C . THR A 1 102 ? 7.825 15.413 -19.299 1.00 79.50 102 THR A C 1
ATOM 859 O O . THR A 1 102 ? 6.927 15.591 -18.475 1.00 79.50 102 THR A O 1
ATOM 862 N N . LEU A 1 103 ? 8.389 14.213 -19.475 1.00 69.19 103 LEU A N 1
ATOM 863 C CA . LEU A 1 103 ? 7.972 13.014 -18.739 1.00 69.19 103 LEU A CA 1
ATOM 864 C C . LEU A 1 103 ? 8.184 13.163 -17.226 1.00 69.19 103 LEU A C 1
ATOM 866 O O . LEU A 1 103 ? 7.305 12.788 -16.446 1.00 69.19 103 LEU A O 1
ATOM 870 N N . LEU A 1 104 ? 9.301 13.762 -16.804 1.00 77.56 104 LEU A N 1
ATOM 871 C CA . LEU A 1 104 ? 9.591 14.040 -15.397 1.00 77.56 104 LEU A CA 1
ATOM 872 C C . LEU A 1 104 ? 8.576 15.030 -14.802 1.00 77.56 104 LEU A C 1
ATOM 874 O O . LEU A 1 104 ? 8.006 14.764 -13.741 1.00 77.56 104 LEU A O 1
ATOM 878 N N . LYS A 1 105 ? 8.290 16.138 -15.503 1.00 80.44 105 LYS A N 1
ATOM 879 C CA . LYS A 1 105 ? 7.275 17.130 -15.107 1.00 80.44 105 LYS A CA 1
ATOM 880 C C . LYS A 1 105 ? 5.886 16.486 -15.005 1.00 80.44 105 LYS A C 1
ATOM 882 O O . LYS A 1 105 ? 5.183 16.705 -14.017 1.00 80.44 105 LYS A O 1
ATOM 887 N N . CYS A 1 106 ? 5.507 15.631 -15.959 1.00 72.19 106 CYS A N 1
ATOM 888 C CA . CYS A 1 106 ? 4.252 14.873 -15.917 1.00 72.19 106 CYS A CA 1
ATOM 889 C C . CYS A 1 106 ? 4.186 13.912 -14.721 1.00 72.19 106 CYS A C 1
ATOM 891 O O . CYS A 1 106 ? 3.166 13.867 -14.029 1.00 72.19 106 CYS A O 1
ATOM 893 N N . TYR A 1 107 ? 5.262 13.171 -14.446 1.00 73.50 107 TYR A N 1
ATOM 894 C CA . TYR A 1 107 ? 5.335 12.244 -13.315 1.00 73.50 107 TYR A CA 1
ATOM 895 C C . TYR A 1 107 ? 5.219 12.970 -11.968 1.00 73.50 107 TYR A C 1
ATOM 897 O O . TYR A 1 107 ? 4.410 12.584 -11.119 1.00 73.50 107 TYR A O 1
ATOM 905 N N . LEU A 1 108 ? 5.970 14.059 -11.788 1.00 74.88 108 LEU A N 1
ATOM 906 C CA . LEU A 1 108 ? 5.920 14.872 -10.573 1.00 74.88 108 LEU A CA 1
ATOM 907 C C . LEU A 1 108 ? 4.540 15.508 -10.390 1.00 74.88 108 LEU A C 1
ATOM 909 O O . LEU A 1 108 ? 3.958 15.397 -9.313 1.00 74.88 108 LEU A O 1
ATOM 913 N N . SER A 1 109 ? 3.958 16.071 -11.453 1.00 79.94 109 SER A N 1
ATOM 914 C CA . SER A 1 109 ? 2.593 16.610 -11.427 1.00 79.94 109 SER A CA 1
ATOM 915 C C . SER A 1 109 ? 1.562 15.547 -11.035 1.00 79.94 109 SER A C 1
ATOM 917 O O . SER A 1 109 ? 0.701 15.793 -10.185 1.00 79.94 109 SER A O 1
ATOM 919 N N . HIS A 1 110 ? 1.664 14.329 -11.579 1.00 73.38 110 HIS A N 1
ATOM 920 C CA . HIS A 1 110 ? 0.798 13.216 -11.191 1.00 73.38 110 HIS A CA 1
ATOM 921 C C . HIS A 1 110 ? 0.909 12.906 -9.688 1.00 73.38 110 HIS A C 1
ATOM 923 O O . HIS A 1 110 ? -0.111 12.769 -9.003 1.00 73.38 110 HIS A O 1
ATOM 929 N N . TYR A 1 111 ? 2.131 12.830 -9.156 1.00 73.62 111 TYR A N 1
ATOM 930 C CA . TYR A 1 111 ? 2.365 12.492 -7.752 1.00 73.62 111 TYR A CA 1
ATOM 931 C C . TYR A 1 111 ? 1.917 13.605 -6.793 1.00 73.62 111 TYR A C 1
ATOM 933 O O . TYR A 1 111 ? 1.261 13.321 -5.786 1.00 73.62 111 TYR A O 1
ATOM 941 N N . THR A 1 112 ? 2.182 14.868 -7.134 1.00 75.00 112 THR A N 1
ATOM 942 C CA . THR A 1 112 ? 1.712 16.042 -6.385 1.00 75.00 112 THR A CA 1
ATOM 943 C C . THR A 1 112 ? 0.188 16.074 -6.338 1.00 75.00 112 THR A C 1
ATOM 945 O O . THR A 1 112 ? -0.398 16.155 -5.258 1.00 75.00 112 THR A O 1
ATOM 948 N N . ASN A 1 113 ? -0.481 15.882 -7.479 1.00 73.62 113 ASN A N 1
ATOM 949 C CA . ASN A 1 113 ? -1.941 15.813 -7.539 1.00 73.62 113 ASN A CA 1
ATOM 950 C C . ASN A 1 113 ? -2.507 14.649 -6.713 1.00 73.6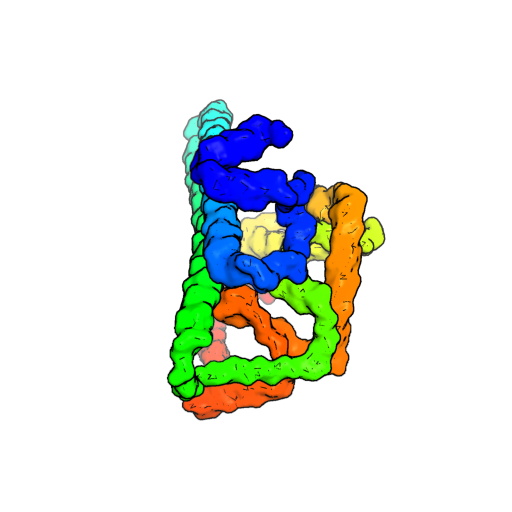2 113 ASN A C 1
ATOM 952 O O . ASN A 1 113 ? -3.525 14.799 -6.031 1.00 73.62 113 ASN A O 1
ATOM 956 N N . ARG A 1 114 ? -1.844 13.488 -6.725 1.00 76.38 114 ARG A N 1
ATOM 957 C CA . ARG A 1 114 ? -2.223 12.342 -5.889 1.00 76.38 114 ARG A CA 1
ATOM 958 C C . ARG A 1 114 ? -2.121 12.674 -4.397 1.00 76.38 114 ARG A C 1
ATOM 960 O O . ARG A 1 114 ? -3.042 12.346 -3.648 1.00 76.38 114 ARG A O 1
ATOM 967 N N . LEU A 1 115 ? -1.049 13.337 -3.965 1.00 69.88 115 LEU A N 1
ATOM 968 C CA . LEU A 1 115 ? -0.870 13.767 -2.574 1.00 69.88 115 LEU A CA 1
ATOM 969 C C . LEU A 1 115 ? -1.896 14.829 -2.162 1.00 69.88 115 LEU A C 1
ATOM 971 O O . LEU A 1 115 ? -2.524 14.680 -1.114 1.00 69.88 115 LEU A O 1
ATOM 975 N N . ILE A 1 116 ? -2.141 15.841 -3.001 1.00 73.38 116 ILE A N 1
ATOM 976 C CA . ILE A 1 116 ? -3.173 16.863 -2.763 1.00 73.38 116 ILE A CA 1
ATOM 977 C C . ILE A 1 116 ? -4.539 16.201 -2.574 1.00 73.38 116 ILE A C 1
ATOM 979 O O . ILE A 1 116 ? -5.232 16.491 -1.598 1.00 73.38 116 ILE A O 1
ATOM 983 N N . ARG A 1 117 ? -4.914 15.251 -3.442 1.00 72.69 117 ARG A N 1
ATOM 984 C CA . ARG A 1 117 ? -6.171 14.496 -3.301 1.00 72.69 117 ARG A CA 1
ATOM 985 C C . ARG A 1 117 ? -6.246 13.753 -1.968 1.00 72.69 117 ARG A C 1
ATOM 987 O O . ARG A 1 117 ? -7.287 13.792 -1.321 1.00 72.69 117 ARG A O 1
ATOM 994 N N . GLN A 1 118 ? -5.158 13.121 -1.522 1.00 69.50 118 GLN A N 1
ATOM 995 C CA . GLN A 1 118 ? -5.117 12.449 -0.217 1.00 69.50 118 GLN A CA 1
ATOM 996 C C . GLN A 1 118 ? -5.273 13.425 0.956 1.00 69.50 118 GLN A C 1
ATOM 998 O O . GLN A 1 118 ? -5.961 13.102 1.927 1.00 69.50 118 GLN A O 1
ATOM 1003 N N . ILE A 1 119 ? -4.655 14.607 0.878 1.00 68.00 119 ILE A N 1
ATOM 1004 C CA . ILE A 1 119 ? -4.776 15.656 1.898 1.00 68.00 119 ILE A CA 1
ATOM 1005 C C . ILE A 1 119 ? -6.217 16.167 1.954 1.00 68.00 119 ILE A C 1
ATOM 1007 O O . ILE A 1 119 ? -6.837 16.096 3.014 1.00 68.00 119 ILE A O 1
ATOM 1011 N N . ARG A 1 120 ? -6.782 16.581 0.812 1.00 70.44 120 ARG A N 1
ATOM 1012 C CA . ARG A 1 120 ? -8.168 17.071 0.706 1.00 70.44 120 ARG A CA 1
ATOM 1013 C C . ARG A 1 120 ? -9.184 16.041 1.174 1.00 70.44 120 ARG A C 1
ATOM 1015 O O . ARG A 1 120 ? -10.149 16.363 1.856 1.00 70.44 120 ARG A O 1
ATOM 1022 N N . TYR A 1 121 ? -8.942 14.776 0.865 1.00 73.69 121 TYR A N 1
ATOM 1023 C C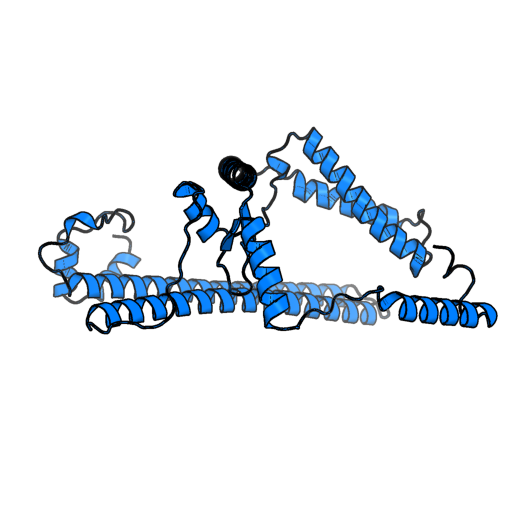A . TYR A 1 121 ? -9.771 13.688 1.348 1.00 73.69 121 TYR A CA 1
ATOM 1024 C C . TYR A 1 121 ? -9.710 13.534 2.880 1.00 73.69 121 TYR A C 1
ATOM 1026 O O . TYR A 1 121 ? -10.749 13.387 3.529 1.00 73.69 121 TYR A O 1
ATOM 1034 N N . LYS A 1 122 ? -8.517 13.611 3.491 1.00 70.19 122 LYS A N 1
ATOM 1035 C CA . LYS A 1 122 ? -8.373 13.583 4.959 1.00 70.19 122 LYS A CA 1
ATOM 1036 C C . LYS A 1 122 ? -9.043 14.792 5.615 1.00 70.19 122 LYS A C 1
ATOM 1038 O O . LYS A 1 122 ? -9.715 14.624 6.631 1.00 70.19 122 LYS A O 1
ATOM 1043 N N . GLU A 1 123 ? -8.899 15.971 5.023 1.00 69.62 123 GLU A N 1
ATOM 1044 C CA . GLU A 1 123 ? -9.564 17.210 5.439 1.00 69.62 123 GLU A CA 1
ATOM 1045 C C . GLU A 1 123 ? -11.095 17.054 5.410 1.00 69.62 123 GLU A C 1
ATOM 1047 O O . GLU A 1 123 ? -11.764 17.265 6.424 1.00 69.62 123 GLU A O 1
ATOM 1052 N N . ALA A 1 124 ? -11.652 16.549 4.303 1.00 70.31 124 ALA A N 1
ATOM 1053 C CA . ALA A 1 124 ? -13.080 16.264 4.171 1.00 70.31 124 ALA A CA 1
ATOM 1054 C C . ALA A 1 124 ? -13.574 15.253 5.221 1.00 70.31 124 ALA A C 1
ATOM 1056 O O . ALA A 1 124 ? -14.621 15.452 5.840 1.00 70.31 124 ALA A O 1
ATOM 1057 N N . CYS A 1 125 ? -12.802 14.195 5.494 1.00 68.75 125 CYS A N 1
ATOM 1058 C CA . CYS A 1 125 ? -13.127 13.230 6.547 1.00 68.75 125 CYS A CA 1
ATOM 1059 C C . CYS A 1 125 ? -13.212 13.888 7.933 1.00 68.75 125 CYS A C 1
ATOM 1061 O O . CYS A 1 125 ? -14.095 13.551 8.727 1.00 68.75 125 CYS A O 1
ATOM 1063 N N . VAL A 1 126 ? -12.300 14.815 8.240 1.00 68.88 126 VAL A N 1
ATOM 1064 C CA . VAL A 1 126 ? -12.317 15.577 9.497 1.00 68.88 126 VAL A CA 1
ATOM 1065 C C . VAL A 1 126 ? -13.544 16.487 9.554 1.00 68.88 126 VAL A C 1
ATOM 1067 O O . VAL A 1 126 ? -14.262 16.453 10.554 1.00 68.88 126 VAL A O 1
ATOM 1070 N N . HIS A 1 127 ? -13.856 17.212 8.476 1.00 67.56 127 HIS A N 1
ATOM 1071 C CA . HIS A 1 127 ? -15.063 18.039 8.396 1.00 67.56 127 HIS A CA 1
ATOM 1072 C C . HIS A 1 127 ? -16.342 17.232 8.621 1.00 67.56 127 HIS A C 1
ATOM 1074 O O . HIS A 1 127 ? -17.171 17.609 9.449 1.00 67.56 127 HIS A O 1
ATOM 1080 N N . VAL A 1 128 ? -16.487 16.074 7.970 1.00 69.62 128 VAL A N 1
ATOM 1081 C CA . VAL A 1 128 ? -17.648 15.192 8.167 1.00 69.62 128 VAL A CA 1
ATOM 1082 C C . VAL A 1 128 ? -17.751 14.727 9.623 1.00 69.62 128 VAL A C 1
ATOM 1084 O O . VAL A 1 128 ? -18.850 14.697 10.182 1.00 69.62 128 VAL A O 1
ATOM 1087 N N . LYS A 1 129 ? -16.626 14.389 10.270 1.00 70.75 129 LYS A N 1
ATOM 1088 C CA . LYS A 1 129 ? -16.612 14.012 11.694 1.00 70.75 129 LYS A CA 1
ATOM 1089 C C . LYS A 1 129 ? -17.057 15.170 12.593 1.00 70.75 129 LYS A C 1
ATOM 1091 O O . LYS A 1 129 ? -17.869 14.938 13.488 1.00 70.75 129 LYS A O 1
ATOM 1096 N N . LEU A 1 130 ? -16.594 16.393 12.330 1.00 64.06 130 LEU A N 1
ATOM 1097 C CA . LEU A 1 130 ? -16.986 17.592 13.080 1.00 64.06 130 LEU A CA 1
ATOM 1098 C C . LEU A 1 130 ? -18.480 17.910 12.917 1.00 64.06 130 LEU A C 1
ATOM 1100 O O . LEU A 1 130 ? -19.178 18.101 13.913 1.00 64.06 130 LEU A O 1
ATOM 1104 N N . VAL A 1 131 ? -19.002 17.874 11.688 1.00 67.19 131 VAL A N 1
ATOM 1105 C CA . VAL A 1 131 ? -20.429 18.118 11.407 1.00 67.19 131 VAL A CA 1
ATOM 1106 C C . VAL A 1 131 ? -21.312 17.055 12.068 1.00 67.19 131 VAL A C 1
ATOM 1108 O O . VAL A 1 131 ? -22.341 17.376 12.664 1.00 67.19 131 VAL A O 1
ATOM 1111 N N . ARG A 1 132 ? -20.907 15.777 12.035 1.00 69.75 132 ARG A N 1
ATOM 1112 C CA . ARG A 1 132 ? -21.637 14.697 12.724 1.00 69.75 132 ARG A CA 1
ATOM 1113 C C . ARG A 1 132 ? -21.660 14.887 14.241 1.00 69.75 132 ARG A C 1
ATOM 1115 O O . ARG A 1 132 ? -22.686 14.618 14.859 1.00 69.75 132 ARG A O 1
ATOM 1122 N N . GLN A 1 133 ? -20.563 15.352 14.841 1.00 65.75 133 GLN A N 1
ATOM 1123 C CA . GLN A 1 133 ? -20.525 15.662 16.273 1.00 65.75 133 GLN A CA 1
ATOM 1124 C C . GLN A 1 133 ? -21.452 16.831 16.630 1.00 65.75 133 GLN A C 1
ATOM 1126 O O . GLN A 1 133 ? -22.181 16.737 17.616 1.00 65.75 133 GLN A O 1
ATOM 1131 N N . GLN A 1 134 ? -21.497 17.881 15.805 1.00 62.75 134 GLN A N 1
ATOM 1132 C CA . GLN A 1 134 ? -22.423 19.004 15.995 1.00 62.75 134 GLN A CA 1
ATOM 1133 C C . GLN A 1 134 ? -23.892 18.562 15.909 1.00 62.75 134 GLN A C 1
ATOM 1135 O O . GLN A 1 134 ? -24.687 18.919 16.775 1.00 62.75 134 GLN A O 1
ATOM 1140 N N . ARG A 1 135 ? -24.248 17.715 14.930 1.00 64.56 135 ARG A N 1
ATOM 1141 C CA . ARG A 1 135 ? -25.617 17.178 14.796 1.00 64.56 135 ARG A CA 1
ATOM 1142 C C . ARG A 1 135 ? -26.038 16.317 15.990 1.00 64.56 135 ARG A C 1
ATOM 1144 O O . ARG A 1 135 ? -27.161 16.450 16.458 1.00 64.56 135 ARG A O 1
ATOM 1151 N N . ARG A 1 136 ? -25.142 15.484 16.531 1.00 60.16 136 ARG A N 1
ATOM 1152 C CA . ARG A 1 136 ? -25.436 14.663 17.724 1.00 60.16 136 ARG A CA 1
ATOM 1153 C C . ARG A 1 136 ? -25.693 15.503 18.978 1.00 60.16 136 ARG A C 1
ATOM 1155 O O . ARG A 1 136 ? -26.559 15.146 19.766 1.00 60.16 136 ARG A O 1
ATOM 1162 N N . HIS A 1 137 ? -24.984 16.620 19.143 1.00 55.56 137 HIS A N 1
ATOM 1163 C CA . HIS A 1 137 ? -25.224 17.549 20.253 1.00 55.56 137 HIS A CA 1
ATOM 1164 C C . HIS A 1 137 ? -26.530 18.345 20.117 1.00 55.56 137 HIS A C 1
ATOM 1166 O O . HIS A 1 137 ? -27.104 18.740 21.129 1.00 55.56 137 HIS A O 1
ATOM 1172 N N . LEU A 1 138 ? -27.001 18.583 18.889 1.00 51.88 138 LEU A N 1
ATOM 1173 C CA . LEU A 1 138 ? -28.305 19.204 18.639 1.00 51.88 138 LEU A CA 1
ATOM 1174 C C . LEU A 1 138 ? -29.456 18.218 18.895 1.00 51.88 138 LEU A C 1
ATOM 1176 O O . LEU A 1 138 ? -30.444 18.585 19.524 1.00 51.88 138 LEU A O 1
ATOM 1180 N N . LEU A 1 139 ? -29.291 16.954 18.495 1.00 50.00 139 LEU A N 1
ATOM 1181 C CA . LEU A 1 139 ? -30.290 15.897 18.699 1.00 50.00 139 LEU A CA 1
ATOM 1182 C C . LEU A 1 139 ? -30.439 15.485 20.171 1.00 50.00 139 LEU A C 1
ATOM 1184 O O . LEU A 1 139 ? -31.526 15.116 20.593 1.00 50.00 139 LEU A O 1
ATOM 1188 N N . SER A 1 140 ? -29.399 15.624 21.002 1.00 48.19 140 SER A N 1
ATOM 1189 C CA . SER A 1 140 ? -29.503 15.326 22.440 1.00 48.19 140 SER A CA 1
ATOM 1190 C C . SER A 1 140 ? -30.349 16.332 23.240 1.00 48.19 140 SER A C 1
ATOM 1192 O O . SER A 1 140 ? -30.458 16.189 24.455 1.00 48.19 140 SER A O 1
ATOM 1194 N N . LYS A 1 141 ? -30.902 17.374 22.600 1.00 49.91 141 LYS A N 1
ATOM 1195 C CA . LYS A 1 141 ? -31.793 18.368 23.226 1.00 49.91 141 LYS A CA 1
ATOM 1196 C C . LYS A 1 141 ? -33.245 18.294 22.747 1.00 49.91 141 LYS A C 1
ATOM 1198 O O . LYS A 1 141 ? -34.074 19.028 23.275 1.00 49.91 141 LYS A O 1
ATOM 1203 N N . GLN A 1 142 ? -33.576 17.414 21.806 1.00 43.28 142 GLN A N 1
ATOM 1204 C CA . GLN A 1 142 ? -34.954 17.174 21.386 1.00 43.28 142 GLN A CA 1
ATOM 1205 C C . GLN A 1 142 ? -35.239 15.676 21.457 1.00 43.28 142 GLN A C 1
ATOM 1207 O O . GLN A 1 142 ? -34.614 14.882 20.761 1.00 43.28 142 GLN A O 1
ATOM 1212 N N . GLN A 1 143 ? -36.180 15.296 22.326 1.00 40.53 143 GLN A N 1
ATOM 1213 C CA . GLN A 1 143 ? -36.811 13.979 22.317 1.00 40.53 143 GLN A CA 1
ATOM 1214 C C . GLN A 1 143 ? -37.561 13.817 20.991 1.00 40.53 143 GLN A C 1
ATOM 1216 O O . GLN A 1 143 ? -38.735 14.151 20.884 1.00 40.53 143 GLN A O 1
ATOM 1221 N N . ILE A 1 144 ? -36.872 13.341 19.963 1.00 34.25 144 ILE A N 1
ATOM 1222 C CA . ILE A 1 144 ? -37.505 12.831 18.754 1.00 34.25 144 ILE A CA 1
ATOM 1223 C C . ILE A 1 144 ? -37.049 11.386 18.627 1.00 34.25 144 ILE A C 1
ATOM 1225 O O . ILE A 1 144 ? -35.857 11.084 18.587 1.00 34.25 144 ILE A O 1
ATOM 1229 N N . VAL A 1 145 ? -38.038 10.498 18.655 1.00 36.66 145 VAL A N 1
ATOM 1230 C CA . VAL A 1 145 ? -37.897 9.073 18.380 1.00 36.66 145 VAL A CA 1
ATOM 1231 C C . VAL A 1 145 ? -37.405 8.938 16.941 1.00 36.66 145 VAL A C 1
ATOM 1233 O O . VAL A 1 145 ? -38.146 9.203 15.998 1.00 36.66 145 VAL A O 1
ATOM 1236 N N . ASP A 1 146 ? -36.136 8.573 16.781 1.00 30.03 146 ASP A N 1
ATOM 1237 C CA . ASP A 1 146 ? -35.520 8.337 15.478 1.00 30.03 146 ASP A CA 1
ATOM 1238 C C . ASP A 1 146 ? -35.937 6.951 14.961 1.00 30.03 146 ASP A C 1
ATOM 1240 O O . ASP A 1 146 ? -35.561 5.914 15.513 1.00 30.03 146 ASP A O 1
ATOM 1244 N N . VAL A 1 147 ? -36.696 6.936 13.866 1.00 40.47 147 VAL A N 1
ATOM 1245 C CA . VAL A 1 147 ? -36.883 5.767 13.000 1.00 40.47 147 VAL A CA 1
ATOM 1246 C C . VAL A 1 147 ? -35.935 5.942 11.809 1.00 40.47 147 VAL A C 1
ATOM 1248 O O . VAL A 1 147 ? -36.349 6.536 10.825 1.00 40.47 147 VAL A O 1
ATOM 1251 N N . TYR A 1 148 ? -34.663 5.507 11.911 1.00 29.19 148 TYR A N 1
ATOM 1252 C CA . TYR A 1 148 ? -33.810 4.962 10.818 1.00 29.19 148 TYR A CA 1
ATOM 1253 C C . TYR A 1 148 ? -32.340 4.718 11.241 1.00 29.19 148 TYR A C 1
ATOM 1255 O O . TYR A 1 148 ? -31.854 5.254 12.235 1.00 29.19 148 TYR A O 1
ATOM 1263 N N . PRO A 1 149 ? -31.610 3.901 10.456 1.00 36.69 149 PRO A N 1
ATOM 1264 C CA . PRO A 1 149 ? -31.192 2.579 10.887 1.00 36.69 149 PRO A CA 1
ATOM 1265 C C . PRO A 1 149 ? -30.102 2.663 11.965 1.00 36.69 149 PRO A C 1
ATOM 1267 O O . PRO A 1 149 ? -29.015 3.214 11.753 1.00 36.69 149 PRO A O 1
ATOM 1270 N N . GLN A 1 150 ? -30.359 2.030 13.107 1.00 28.70 150 GLN A N 1
ATOM 1271 C CA . GLN A 1 150 ? -29.287 1.641 14.010 1.00 28.70 150 GLN A CA 1
ATOM 1272 C C . GLN A 1 150 ? -28.196 0.960 13.184 1.00 28.70 150 GLN A C 1
ATOM 1274 O O . GLN A 1 150 ? -28.426 -0.052 12.520 1.00 28.70 150 GLN A O 1
ATOM 1279 N N . ILE A 1 151 ? -26.985 1.514 13.240 1.00 32.41 151 ILE A N 1
ATOM 1280 C CA . ILE A 1 151 ? -25.791 0.709 13.043 1.00 32.41 151 ILE A CA 1
ATOM 1281 C C . ILE A 1 151 ? -25.850 -0.285 14.199 1.00 32.41 151 ILE A C 1
ATOM 1283 O O . ILE A 1 151 ? -25.370 0.000 15.295 1.00 32.41 151 ILE A O 1
ATOM 1287 N N . ILE A 1 152 ? -26.501 -1.424 13.961 1.00 32.31 152 ILE A N 1
ATOM 1288 C CA . ILE A 1 152 ? -26.254 -2.650 14.695 1.00 32.31 152 ILE A CA 1
ATOM 1289 C C . ILE A 1 152 ? -24.801 -2.964 14.353 1.00 32.31 152 ILE A C 1
ATOM 1291 O O . ILE A 1 152 ? -24.476 -3.671 13.402 1.00 32.31 152 ILE A O 1
ATOM 1295 N N . ALA A 1 153 ? -23.888 -2.313 15.070 1.00 38.16 153 ALA A N 1
ATOM 1296 C CA . ALA A 1 153 ? -22.601 -2.900 15.311 1.00 38.16 153 ALA A CA 1
ATOM 1297 C C . ALA A 1 153 ? -22.945 -4.096 16.188 1.00 38.16 153 ALA A C 1
ATOM 1299 O O . ALA A 1 153 ? -22.970 -3.982 17.412 1.00 38.16 153 ALA A O 1
ATOM 1300 N N . ASP A 1 154 ? -23.266 -5.221 15.550 1.00 42.62 154 ASP A N 1
ATOM 1301 C CA . ASP A 1 154 ? -22.984 -6.523 16.121 1.00 42.62 154 ASP A CA 1
ATOM 1302 C C . ASP A 1 154 ? -21.486 -6.477 16.371 1.00 42.62 154 ASP A C 1
ATOM 1304 O O . ASP A 1 154 ? -20.691 -6.774 15.481 1.00 42.62 154 ASP A O 1
ATOM 1308 N N . VAL A 1 155 ? -21.093 -5.921 17.524 1.00 47.75 155 VAL A N 1
ATOM 1309 C CA . VAL A 1 155 ? -19.707 -5.873 17.948 1.00 47.75 155 VAL A CA 1
ATOM 1310 C C . VAL A 1 155 ? -19.348 -7.341 18.000 1.00 47.75 155 VAL A C 1
ATOM 1312 O O . VAL A 1 155 ? -19.889 -8.057 18.851 1.00 47.75 155 VAL A O 1
ATOM 1315 N N . PRO A 1 156 ? -18.524 -7.827 17.059 1.00 53.41 156 PRO A N 1
ATOM 1316 C CA . PRO A 1 156 ? -18.221 -9.236 17.024 1.00 53.41 156 PRO A CA 1
ATOM 1317 C C . PRO A 1 156 ? -17.688 -9.599 18.405 1.00 53.41 156 PRO A C 1
ATOM 1319 O O . PRO A 1 156 ? -16.957 -8.799 18.997 1.00 53.41 156 PRO A O 1
ATOM 1322 N N . LYS A 1 157 ? -17.987 -10.792 18.929 1.00 61.47 157 LYS A N 1
ATOM 1323 C CA . LYS A 1 157 ? -17.394 -11.292 20.189 1.00 61.47 157 LYS A CA 1
ATOM 1324 C C . LYS A 1 157 ? -15.864 -11.480 20.094 1.00 61.47 157 LYS A C 1
ATOM 1326 O O . LYS A 1 157 ? -15.271 -12.279 20.811 1.00 61.47 157 LYS A O 1
ATOM 1331 N N . ILE A 1 158 ? -15.185 -10.768 19.202 1.00 65.62 158 ILE A N 1
ATOM 1332 C CA . ILE A 1 158 ? -13.751 -10.578 19.230 1.00 65.62 158 ILE A CA 1
ATOM 1333 C C . ILE A 1 158 ? -13.467 -9.551 20.309 1.00 65.62 158 ILE A C 1
ATOM 1335 O O . ILE A 1 158 ? -13.659 -8.348 20.134 1.00 65.62 158 ILE A O 1
ATOM 1339 N N . SER A 1 159 ? -12.924 -10.025 21.420 1.00 72.12 159 SER A N 1
ATOM 1340 C CA . SER A 1 159 ? -12.264 -9.151 22.371 1.00 72.12 159 SER A CA 1
ATOM 1341 C C . SER A 1 159 ? -10.980 -8.615 21.727 1.00 72.12 159 SER A C 1
ATOM 1343 O O . SER A 1 159 ? -9.897 -9.138 21.955 1.00 72.12 159 SER A O 1
ATOM 1345 N N . LEU A 1 160 ? -11.047 -7.595 20.870 1.00 81.44 160 LEU A N 1
ATOM 1346 C CA . LEU A 1 160 ? -9.868 -6.767 20.609 1.00 81.44 160 LEU A CA 1
ATOM 1347 C C . LEU A 1 160 ? -9.706 -5.829 21.800 1.00 81.44 160 LEU A C 1
ATOM 1349 O O . LEU A 1 160 ? -10.668 -5.219 22.262 1.00 81.44 160 LEU A O 1
ATOM 1353 N N . ASN A 1 161 ? -8.492 -5.731 22.334 1.00 85.19 161 ASN A N 1
ATOM 1354 C CA . ASN A 1 161 ? -8.253 -4.802 23.431 1.00 85.19 161 ASN A CA 1
ATOM 1355 C C . ASN A 1 161 ? -8.258 -3.349 22.915 1.00 85.19 161 ASN A C 1
ATOM 1357 O O . ASN A 1 161 ? -8.102 -3.084 21.720 1.00 85.19 161 ASN A O 1
ATOM 1361 N N . ARG A 1 162 ? -8.407 -2.385 23.829 1.00 83.00 162 ARG A N 1
ATOM 1362 C CA . ARG A 1 162 ? -8.461 -0.954 23.489 1.00 83.00 162 ARG A CA 1
ATOM 1363 C C . ARG A 1 162 ? -7.263 -0.491 22.652 1.00 83.00 162 ARG A C 1
ATOM 1365 O O . ARG A 1 162 ? -7.440 0.321 21.755 1.00 83.00 162 ARG A O 1
ATOM 1372 N N . ILE A 1 163 ? -6.068 -1.023 22.916 1.00 84.12 163 ILE A N 1
ATOM 1373 C CA . ILE A 1 163 ? -4.831 -0.666 22.200 1.00 84.12 163 ILE A CA 1
ATOM 1374 C C . ILE A 1 163 ? -4.886 -1.147 20.744 1.00 84.12 163 ILE A C 1
ATOM 1376 O O . ILE A 1 163 ? -4.496 -0.420 19.837 1.00 84.12 163 ILE A O 1
ATOM 1380 N N . GLN A 1 164 ? -5.399 -2.353 20.507 1.00 84.56 164 GLN A N 1
ATOM 1381 C CA . GLN A 1 164 ? -5.591 -2.915 19.170 1.00 84.56 164 GLN A CA 1
ATOM 1382 C C . GLN A 1 164 ? -6.632 -2.125 18.376 1.00 84.56 164 GLN A C 1
ATOM 1384 O O . GLN A 1 164 ? -6.395 -1.807 17.214 1.00 84.56 164 GLN A O 1
ATOM 1389 N N . LEU A 1 165 ? -7.756 -1.775 19.008 1.00 81.81 165 LEU A N 1
ATOM 1390 C CA . LEU A 1 165 ? -8.808 -0.966 18.385 1.00 81.81 165 LEU A CA 1
ATOM 1391 C C . LEU A 1 165 ? -8.316 0.447 18.046 1.00 81.81 165 LEU A C 1
ATOM 1393 O O . LEU A 1 165 ? -8.543 0.927 16.938 1.00 81.81 165 LEU A O 1
ATOM 1397 N N . ASP A 1 166 ? -7.599 1.090 18.970 1.00 80.56 166 ASP A N 1
ATOM 1398 C CA . ASP A 1 166 ? -7.013 2.417 18.760 1.00 80.56 166 ASP A CA 1
ATOM 1399 C C . ASP A 1 166 ? -5.976 2.400 17.629 1.00 80.56 166 ASP A C 1
ATOM 1401 O O . ASP A 1 166 ? -5.975 3.275 16.763 1.00 80.56 166 ASP A O 1
ATOM 1405 N N . TYR A 1 167 ? -5.146 1.356 17.575 1.00 80.94 167 TYR A N 1
ATOM 1406 C CA . TYR A 1 167 ? -4.176 1.163 16.502 1.00 80.94 167 TYR A CA 1
ATOM 1407 C C . TYR A 1 167 ? -4.842 0.982 15.133 1.00 80.94 167 TYR A C 1
ATOM 1409 O O . TYR A 1 167 ? -4.468 1.666 14.181 1.00 80.94 167 TYR A O 1
ATOM 1417 N N . LEU A 1 168 ? -5.873 0.136 15.031 1.00 75.88 168 LEU A N 1
ATOM 1418 C CA . LEU A 1 168 ? -6.637 -0.031 13.790 1.00 75.88 168 LEU A CA 1
ATOM 1419 C C . LEU A 1 168 ? -7.324 1.274 13.367 1.00 75.88 168 LEU A C 1
ATOM 1421 O O . LEU A 1 168 ? -7.286 1.631 12.193 1.00 75.88 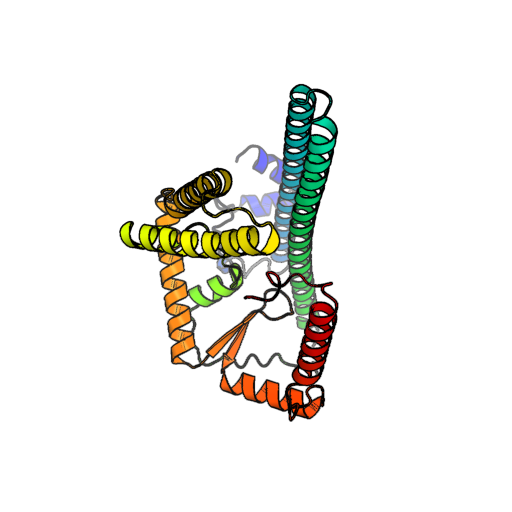168 LEU A O 1
ATOM 1425 N N . SER A 1 169 ? -7.889 2.021 14.320 1.00 73.62 169 SER A N 1
ATOM 1426 C CA . SER A 1 169 ? -8.570 3.290 14.044 1.00 73.62 169 SER A CA 1
ATOM 1427 C C . SER A 1 169 ? -7.627 4.406 13.589 1.00 73.62 169 SER A C 1
ATOM 1429 O O . SER A 1 169 ? -8.056 5.272 12.826 1.00 73.62 169 SER A O 1
ATOM 1431 N N . LYS A 1 170 ? -6.390 4.449 14.098 1.00 72.50 170 LYS A N 1
ATOM 1432 C CA . LYS A 1 170 ? -5.423 5.517 13.794 1.00 72.50 170 LYS A CA 1
ATOM 1433 C C . LYS A 1 170 ? -4.574 5.219 12.567 1.00 72.50 170 LYS A C 1
ATOM 1435 O O . LYS A 1 170 ? -4.234 6.145 11.836 1.00 72.50 170 LYS A O 1
ATOM 1440 N N . SER A 1 171 ? -4.201 3.958 12.363 1.00 66.19 171 SER A N 1
ATOM 1441 C CA . SER A 1 171 ? -3.213 3.576 11.350 1.00 66.19 171 SER A CA 1
ATOM 1442 C C . SER A 1 171 ? -3.818 2.906 10.118 1.00 66.19 171 SER A C 1
ATOM 1444 O O . SER A 1 171 ? -3.206 2.980 9.057 1.00 66.19 171 SER A O 1
ATOM 1446 N N . GLY A 1 172 ? -5.010 2.304 10.221 1.00 61.03 172 GLY A N 1
ATOM 1447 C CA . GLY A 1 172 ? -5.611 1.514 9.142 1.00 61.03 172 GLY A CA 1
ATOM 1448 C C . GLY A 1 172 ? -4.704 0.390 8.591 1.00 61.03 172 GLY A C 1
ATOM 1449 O O . GLY A 1 172 ? -3.577 0.204 9.048 1.00 61.03 172 GLY A O 1
ATOM 1450 N N . PRO A 1 173 ? -5.170 -0.392 7.602 1.00 52.09 173 PRO A N 1
ATOM 1451 C CA . PRO A 1 173 ? -4.392 -1.378 6.867 1.00 52.09 173 PRO A CA 1
ATOM 1452 C C . PRO A 1 173 ? -3.526 -0.732 5.779 1.00 52.09 173 PRO A C 1
ATOM 1454 O O . PRO A 1 173 ? -2.733 -1.443 5.171 1.00 52.09 173 PRO A O 1
ATOM 1457 N N . ASN A 1 174 ? -3.584 0.600 5.595 1.00 46.12 174 ASN A N 1
ATOM 1458 C CA . ASN A 1 174 ? -2.631 1.404 4.804 1.00 46.12 174 ASN A CA 1
ATOM 1459 C C . ASN A 1 174 ? -1.245 1.473 5.462 1.00 46.12 174 ASN A C 1
ATOM 1461 O O . ASN A 1 174 ? -0.554 2.491 5.486 1.00 46.12 174 ASN A O 1
ATOM 1465 N N . TYR A 1 175 ? -0.844 0.351 6.030 1.00 50.91 175 TYR A N 1
ATOM 1466 C CA . TYR A 1 175 ? 0.386 0.141 6.725 1.00 50.91 175 TYR A CA 1
ATOM 1467 C C . TYR A 1 175 ? 1.469 -0.239 5.720 1.00 50.91 175 TYR A C 1
ATOM 1469 O O . TYR A 1 175 ? 2.021 -1.336 5.749 1.00 50.91 175 TYR A O 1
ATOM 1477 N N . ILE A 1 176 ? 1.776 0.689 4.815 1.00 44.25 176 ILE A N 1
ATOM 1478 C CA . ILE A 1 176 ? 3.031 0.647 4.071 1.00 44.25 176 ILE A CA 1
ATOM 1479 C C . ILE A 1 176 ? 4.095 1.082 5.074 1.00 44.25 176 ILE A C 1
ATOM 1481 O O . ILE A 1 176 ? 4.283 2.270 5.339 1.00 44.25 176 ILE A O 1
ATOM 1485 N N . ARG A 1 177 ? 4.720 0.112 5.743 1.00 53.28 177 ARG A N 1
ATOM 1486 C CA . ARG A 1 177 ? 5.779 0.414 6.704 1.00 53.28 177 ARG A CA 1
ATOM 1487 C C . ARG A 1 177 ? 7.078 0.636 5.938 1.00 53.28 177 ARG A C 1
ATOM 1489 O O . ARG A 1 177 ? 7.503 -0.238 5.189 1.00 53.28 177 ARG A O 1
ATOM 1496 N N . SER A 1 178 ? 7.770 1.727 6.235 1.00 47.69 178 SER A N 1
ATOM 1497 C CA . SER A 1 178 ? 9.205 1.801 5.989 1.00 47.69 178 SER A CA 1
ATOM 1498 C C . SER A 1 178 ? 9.896 0.714 6.830 1.00 47.69 178 SER A C 1
ATOM 1500 O O . SER A 1 178 ? 9.848 0.750 8.061 1.00 47.69 178 SER A O 1
ATOM 1502 N N . ASN A 1 179 ? 10.500 -0.262 6.148 1.00 54.94 179 ASN A N 1
ATOM 1503 C CA . ASN A 1 179 ? 11.559 -1.141 6.653 1.00 54.94 179 ASN A CA 1
ATOM 1504 C C . ASN A 1 179 ? 11.177 -2.150 7.780 1.00 54.94 179 ASN A C 1
ATOM 1506 O O . ASN A 1 179 ? 11.888 -2.275 8.774 1.00 54.94 179 ASN A O 1
ATOM 1510 N N . GLN A 1 180 ? 10.063 -2.906 7.664 1.00 60.59 180 GLN A N 1
ATOM 1511 C CA . GLN A 1 180 ? 9.767 -4.041 8.590 1.00 60.59 180 GLN A CA 1
ATOM 1512 C C . GLN A 1 180 ? 10.821 -5.142 8.562 1.00 60.59 180 GLN A C 1
ATOM 1514 O O . GLN A 1 180 ? 11.062 -5.803 9.569 1.00 60.59 180 GLN A O 1
ATOM 1519 N N . SER A 1 181 ? 11.433 -5.319 7.406 1.00 63.12 181 SER A N 1
ATOM 1520 C CA . SER A 1 181 ? 12.649 -6.081 7.163 1.00 63.12 181 SER A CA 1
ATOM 1521 C C . SER A 1 181 ? 13.693 -5.917 8.254 1.00 63.12 181 SER A C 1
ATOM 1523 O O . SER A 1 181 ? 14.213 -6.927 8.717 1.00 63.12 181 SER A O 1
ATOM 1525 N N . SER A 1 182 ? 13.906 -4.697 8.764 1.00 66.69 182 SER A N 1
ATOM 1526 C CA . SER A 1 182 ? 14.885 -4.417 9.820 1.00 66.69 182 SER A CA 1
ATOM 1527 C C . SER A 1 182 ? 14.627 -5.185 11.133 1.00 66.69 182 SER A C 1
ATOM 1529 O O . SER A 1 182 ? 15.471 -5.196 12.028 1.00 66.69 182 SER A O 1
ATOM 1531 N N . LEU A 1 183 ? 13.429 -5.758 11.311 1.00 71.00 183 LEU A N 1
ATOM 1532 C CA . LEU A 1 183 ? 13.070 -6.584 12.467 1.00 71.00 183 LEU A CA 1
ATOM 1533 C C . LEU A 1 183 ? 13.539 -8.032 12.340 1.00 71.00 183 LEU A C 1
ATOM 1535 O O . LEU A 1 183 ? 13.608 -8.737 13.348 1.00 71.00 183 LEU A O 1
ATOM 1539 N N . HIS A 1 184 ? 13.814 -8.475 11.120 1.00 77.12 184 HIS A N 1
ATOM 1540 C CA . HIS A 1 184 ? 14.315 -9.806 10.832 1.00 77.12 184 HIS A CA 1
ATOM 1541 C C . HIS A 1 184 ? 15.837 -9.846 10.971 1.00 77.12 184 HIS A C 1
ATOM 1543 O O . HIS A 1 184 ? 16.496 -8.809 10.964 1.00 77.12 184 HIS A O 1
ATOM 1549 N N . SER A 1 185 ? 16.408 -11.042 11.121 1.00 84.38 185 SER A N 1
ATOM 1550 C CA . SER A 1 185 ? 17.864 -11.191 11.107 1.00 84.38 185 SER A CA 1
ATOM 1551 C C . SER A 1 185 ? 18.431 -10.765 9.752 1.00 84.38 185 SER A C 1
ATOM 1553 O O . SER A 1 185 ? 17.756 -10.901 8.731 1.00 84.38 185 SER A O 1
ATOM 1555 N N . TYR A 1 186 ? 19.685 -10.310 9.737 1.00 85.94 186 TYR A N 1
ATOM 1556 C CA . TYR A 1 186 ? 20.391 -9.925 8.510 1.00 85.94 186 TYR A CA 1
ATOM 1557 C C . TYR A 1 186 ? 20.282 -11.005 7.421 1.00 85.94 186 TYR A C 1
ATOM 1559 O O . TYR A 1 186 ? 19.838 -10.731 6.315 1.00 85.94 186 TYR A O 1
ATOM 1567 N N . LYS A 1 187 ? 20.523 -12.273 7.784 1.00 90.00 187 LYS A N 1
ATOM 1568 C CA . LYS A 1 187 ? 20.390 -13.429 6.878 1.00 90.00 187 LYS A CA 1
ATOM 1569 C C . LYS A 1 187 ? 18.994 -13.559 6.250 1.00 90.00 187 LYS A C 1
ATOM 1571 O O . LYS A 1 187 ? 18.853 -14.013 5.120 1.00 90.00 187 LYS A O 1
ATOM 1576 N N . HIS A 1 188 ? 17.942 -13.208 6.988 1.00 87.50 188 HIS A N 1
ATOM 1577 C CA . HIS A 1 188 ? 16.577 -13.247 6.465 1.00 87.50 188 HIS A CA 1
ATOM 1578 C C . HIS A 1 188 ? 16.282 -12.052 5.553 1.00 87.50 188 HIS A C 1
ATOM 1580 O O . HIS A 1 188 ? 15.618 -12.224 4.536 1.00 87.50 188 HIS A O 1
ATOM 1586 N N . GLN A 1 189 ? 16.794 -10.867 5.898 1.00 86.31 189 GLN A N 1
ATOM 1587 C CA . GLN A 1 189 ? 16.705 -9.679 5.048 1.00 86.31 189 GLN A CA 1
ATOM 1588 C C . GLN A 1 189 ? 17.424 -9.909 3.719 1.00 86.31 189 GLN A C 1
ATOM 1590 O O . GLN A 1 189 ? 16.863 -9.632 2.670 1.00 86.31 189 GLN A O 1
ATOM 1595 N N . GLU A 1 190 ? 18.622 -10.487 3.756 1.00 91.38 190 GLU A N 1
ATOM 1596 C CA . GLU A 1 190 ? 19.424 -10.794 2.573 1.00 91.38 190 GLU A CA 1
ATOM 1597 C C . GLU A 1 190 ? 18.702 -11.784 1.656 1.00 91.38 190 GLU A C 1
ATOM 1599 O O . GLU A 1 190 ? 18.554 -11.536 0.462 1.00 91.38 190 GLU A O 1
ATOM 1604 N N . LYS A 1 191 ? 18.124 -12.849 2.226 1.00 93.31 191 LYS A N 1
ATOM 1605 C CA . LYS A 1 191 ? 17.291 -13.789 1.466 1.00 93.31 191 LYS A CA 1
ATOM 1606 C C . LYS A 1 191 ? 16.073 -13.107 0.828 1.00 93.31 191 LYS A C 1
ATOM 1608 O O . LYS A 1 191 ? 15.688 -13.469 -0.280 1.00 93.31 191 LYS A O 1
ATOM 1613 N N . HIS A 1 192 ? 15.455 -12.147 1.519 1.00 88.69 192 HIS A N 1
ATOM 1614 C CA . HIS A 1 192 ? 14.325 -11.388 0.979 1.00 88.69 192 HIS A CA 1
ATOM 1615 C C . HIS A 1 192 ? 14.757 -10.474 -0.172 1.00 88.69 192 HIS A C 1
ATOM 1617 O O . HIS A 1 192 ? 14.110 -10.479 -1.213 1.00 88.69 192 HIS A O 1
ATOM 1623 N N . VAL A 1 193 ? 15.873 -9.752 -0.014 1.00 91.19 193 VAL A N 1
ATOM 1624 C CA . VAL A 1 193 ? 16.463 -8.910 -1.067 1.00 91.19 193 VAL A CA 1
ATOM 1625 C C . VAL A 1 193 ? 16.774 -9.742 -2.306 1.00 91.19 193 VAL A C 1
ATOM 1627 O O . VAL A 1 193 ? 16.366 -9.364 -3.397 1.00 91.19 193 VAL A O 1
ATOM 1630 N N . GLN A 1 194 ? 17.410 -10.905 -2.144 1.00 94.75 194 GLN A N 1
ATOM 1631 C CA . GLN A 1 194 ? 17.722 -11.810 -3.254 1.00 94.75 194 GLN A CA 1
ATOM 1632 C C . GLN A 1 194 ? 16.464 -12.309 -3.973 1.00 94.75 194 GLN A C 1
ATOM 1634 O O . GLN A 1 194 ? 16.436 -12.380 -5.201 1.00 94.75 194 GLN A O 1
ATOM 1639 N N . GLN A 1 195 ? 15.414 -12.657 -3.223 1.00 94.00 195 GLN A N 1
ATOM 1640 C CA . GLN A 1 195 ? 14.163 -13.131 -3.809 1.00 94.00 195 GLN A CA 1
ATOM 1641 C C . GLN A 1 195 ? 13.444 -12.017 -4.581 1.00 94.00 195 GLN A C 1
ATOM 1643 O O . GLN A 1 195 ? 13.052 -12.223 -5.725 1.00 94.00 195 GLN A O 1
ATOM 1648 N N . GLU A 1 196 ? 13.316 -10.833 -3.988 1.00 89.75 196 GLU A N 1
ATOM 1649 C CA . GLU A 1 196 ? 12.648 -9.691 -4.615 1.00 89.75 196 GLU A CA 1
ATOM 1650 C C . GLU A 1 196 ? 13.432 -9.158 -5.820 1.00 89.75 196 GLU A C 1
ATOM 1652 O O . GLU A 1 196 ? 12.844 -8.879 -6.863 1.00 89.75 196 GLU A O 1
ATOM 1657 N N . HIS A 1 197 ? 14.764 -9.103 -5.719 1.00 94.31 197 HIS A N 1
ATOM 1658 C CA . HIS A 1 197 ? 15.651 -8.797 -6.840 1.00 94.31 197 HIS A CA 1
ATOM 1659 C C . HIS A 1 197 ? 15.414 -9.757 -8.002 1.00 94.31 197 HIS A C 1
ATOM 1661 O O . HIS A 1 197 ? 15.143 -9.319 -9.121 1.00 94.31 197 HIS A O 1
ATOM 1667 N N . LYS A 1 198 ? 15.430 -11.064 -7.723 1.00 95.88 198 LYS A N 1
ATOM 1668 C CA . LYS A 1 198 ? 15.164 -12.099 -8.721 1.00 95.88 198 LYS A CA 1
ATOM 1669 C C . LYS A 1 198 ? 13.790 -11.918 -9.361 1.00 95.88 198 LYS A C 1
ATOM 1671 O O . LYS A 1 198 ? 13.673 -12.042 -10.578 1.00 95.88 198 LYS A O 1
ATOM 1676 N N . ASP A 1 199 ? 12.758 -11.622 -8.579 1.00 92.06 199 ASP A N 1
ATOM 1677 C CA . ASP A 1 199 ? 11.398 -11.448 -9.087 1.00 92.06 199 ASP A CA 1
ATOM 1678 C C . ASP A 1 199 ? 11.282 -10.212 -9.996 1.00 92.06 199 ASP A C 1
ATOM 1680 O O . ASP A 1 199 ? 10.740 -10.316 -11.101 1.00 92.06 199 ASP A O 1
ATOM 1684 N N . ILE A 1 200 ? 11.874 -9.079 -9.603 1.00 86.06 200 ILE A N 1
ATOM 1685 C CA . ILE A 1 200 ? 11.941 -7.854 -10.419 1.00 86.06 200 ILE A CA 1
ATOM 1686 C C . ILE A 1 200 ? 12.714 -8.111 -11.716 1.00 86.06 200 ILE A C 1
ATOM 1688 O O . ILE A 1 200 ? 12.217 -7.825 -12.810 1.00 86.06 200 ILE A O 1
ATOM 1692 N N . MET A 1 201 ? 13.907 -8.699 -11.613 1.00 95.19 201 MET A N 1
ATOM 1693 C CA . MET A 1 201 ? 14.745 -8.988 -12.773 1.00 95.19 201 MET A CA 1
ATOM 1694 C C . MET A 1 201 ? 14.079 -9.981 -13.713 1.00 95.19 201 MET A C 1
ATOM 1696 O O . MET A 1 201 ? 14.160 -9.805 -14.923 1.00 95.19 201 MET A O 1
ATOM 1700 N N . ASN A 1 202 ? 13.355 -10.975 -13.203 1.00 93.31 202 ASN A N 1
ATOM 1701 C CA . ASN A 1 202 ? 12.598 -11.910 -14.030 1.00 93.31 202 ASN A CA 1
ATOM 1702 C C . ASN A 1 202 ? 11.492 -11.226 -14.839 1.00 93.31 202 ASN A C 1
ATOM 1704 O O . ASN A 1 202 ? 11.250 -11.621 -15.977 1.00 93.31 202 ASN A O 1
ATOM 1708 N N . VAL A 1 203 ? 10.796 -10.241 -14.265 1.00 90.75 203 VAL A N 1
ATOM 1709 C CA . VAL A 1 203 ? 9.761 -9.480 -14.983 1.00 90.75 203 VAL A CA 1
ATOM 1710 C C . VAL A 1 203 ? 10.400 -8.614 -16.064 1.00 90.75 203 VAL A C 1
ATOM 1712 O O . VAL A 1 203 ? 9.967 -8.638 -17.215 1.00 90.75 203 VAL A O 1
ATOM 1715 N N . ILE A 1 204 ? 11.463 -7.895 -15.710 1.00 80.12 204 ILE A N 1
ATOM 1716 C CA . ILE A 1 204 ? 12.119 -6.941 -16.606 1.00 80.12 204 ILE A CA 1
ATOM 1717 C C . ILE A 1 204 ? 12.859 -7.657 -17.732 1.00 80.12 204 ILE A C 1
ATOM 1719 O O . ILE A 1 204 ? 12.692 -7.296 -18.890 1.00 80.12 204 ILE A O 1
ATOM 1723 N N . THR A 1 205 ? 13.614 -8.713 -17.439 1.00 88.56 205 THR A N 1
ATOM 1724 C CA . THR A 1 205 ? 14.298 -9.500 -18.478 1.00 88.56 205 THR A CA 1
ATOM 1725 C C . THR A 1 205 ? 13.308 -10.161 -19.428 1.00 88.56 205 THR A C 1
ATOM 1727 O O . THR A 1 205 ? 13.528 -10.113 -20.633 1.00 88.56 205 THR A O 1
ATOM 1730 N N . ARG A 1 206 ? 12.183 -10.702 -18.932 1.00 89.19 206 ARG A N 1
ATOM 1731 C CA . ARG A 1 206 ? 11.114 -11.226 -19.799 1.00 89.19 206 ARG A CA 1
ATOM 1732 C C . ARG A 1 206 ? 10.562 -10.158 -20.741 1.00 89.19 206 ARG A C 1
ATOM 1734 O O . ARG A 1 206 ? 10.367 -10.451 -21.915 1.00 89.19 206 ARG A O 1
ATOM 1741 N N . TYR A 1 207 ? 10.340 -8.945 -20.241 1.00 84.19 207 TYR A N 1
ATOM 1742 C CA . TYR A 1 207 ? 9.868 -7.819 -21.046 1.00 84.19 207 TYR A CA 1
ATOM 1743 C C . TYR A 1 207 ? 10.911 -7.371 -22.083 1.00 84.19 207 TYR A C 1
ATOM 1745 O O . TYR A 1 207 ? 10.601 -7.248 -23.262 1.00 84.19 207 TYR A O 1
ATOM 1753 N N . LEU A 1 208 ? 12.170 -7.188 -21.681 1.00 77.75 208 LEU A N 1
ATOM 1754 C CA . LEU A 1 208 ? 13.234 -6.709 -22.571 1.00 77.75 208 LEU A CA 1
ATOM 1755 C C . LEU A 1 208 ? 13.638 -7.742 -23.634 1.00 77.75 208 LEU A C 1
ATOM 1757 O O . LEU A 1 208 ? 13.899 -7.368 -24.775 1.00 77.75 208 LEU A O 1
ATOM 1761 N N . ILE A 1 209 ? 13.664 -9.033 -23.288 1.00 81.75 209 ILE A N 1
ATOM 1762 C CA . ILE A 1 209 ? 13.934 -10.111 -24.251 1.00 81.75 209 ILE A CA 1
ATOM 1763 C C . ILE A 1 209 ? 12.743 -10.292 -25.191 1.00 81.75 209 ILE A C 1
ATOM 1765 O O . ILE A 1 209 ? 12.933 -10.424 -26.398 1.00 81.75 209 ILE A O 1
ATOM 1769 N N . GLY A 1 210 ? 11.528 -10.322 -24.634 1.00 77.50 210 GLY A N 1
ATOM 1770 C CA . GLY A 1 210 ? 10.311 -10.620 -25.382 1.00 77.50 210 GLY A CA 1
ATOM 1771 C C . GLY A 1 210 ? 9.901 -9.500 -26.330 1.00 77.50 210 GLY A C 1
ATOM 1772 O O . GLY A 1 210 ? 9.636 -9.768 -27.497 1.00 77.50 210 GLY A O 1
ATOM 1773 N N . ASP A 1 211 ? 9.883 -8.261 -25.843 1.00 81.88 211 ASP A N 1
ATOM 1774 C CA . ASP A 1 211 ? 9.275 -7.142 -26.568 1.00 81.88 211 ASP A CA 1
ATOM 1775 C C . ASP A 1 211 ? 10.322 -6.272 -27.286 1.00 81.88 211 ASP A C 1
ATOM 1777 O O . ASP A 1 211 ? 9.997 -5.611 -28.269 1.00 81.88 211 ASP A O 1
ATOM 1781 N N . HIS A 1 212 ? 11.583 -6.294 -26.829 1.00 75.00 212 HIS A N 1
ATOM 1782 C CA . HIS A 1 212 ? 12.659 -5.429 -27.343 1.00 75.00 212 HIS A CA 1
ATOM 1783 C C . HIS A 1 212 ? 13.874 -6.189 -27.889 1.00 75.00 212 HIS A C 1
ATOM 1785 O O . HIS A 1 212 ? 14.830 -5.560 -28.336 1.00 75.00 212 HIS A O 1
ATOM 1791 N N . HIS A 1 213 ? 13.860 -7.528 -27.866 1.00 84.81 213 HIS A N 1
ATOM 1792 C CA . HIS A 1 213 ? 14.954 -8.386 -28.346 1.00 84.81 213 HIS A CA 1
ATOM 1793 C C . HIS A 1 213 ? 16.337 -8.088 -27.758 1.00 84.81 213 HIS A C 1
ATOM 1795 O O . HIS A 1 213 ? 17.362 -8.408 -28.365 1.00 84.81 213 HIS A O 1
ATOM 1801 N N . ILE A 1 214 ? 16.394 -7.492 -26.569 1.00 79.94 214 ILE A N 1
ATOM 1802 C CA . ILE A 1 214 ? 17.669 -7.187 -25.928 1.00 79.94 214 ILE A CA 1
ATOM 1803 C C . ILE A 1 214 ? 18.233 -8.501 -25.367 1.00 79.94 214 ILE A C 1
ATOM 1805 O O . ILE A 1 214 ? 17.563 -9.152 -24.560 1.00 79.94 214 ILE A O 1
ATOM 1809 N N . PRO A 1 215 ? 19.447 -8.926 -25.765 1.00 86.00 215 PRO A N 1
ATOM 1810 C CA . PRO A 1 215 ? 20.035 -10.159 -25.260 1.00 86.00 215 PRO A CA 1
ATOM 1811 C C . PRO A 1 215 ? 20.311 -10.039 -23.759 1.00 86.00 215 PRO A C 1
ATOM 1813 O O . PRO A 1 215 ? 20.735 -8.990 -23.282 1.00 86.00 215 PRO A O 1
ATOM 1816 N N . LEU A 1 216 ? 20.137 -11.133 -23.007 1.00 84.44 216 LEU A N 1
ATOM 1817 C CA . LEU A 1 216 ? 20.360 -11.161 -21.551 1.00 84.44 216 LEU A CA 1
ATOM 1818 C C . LEU A 1 216 ? 21.795 -10.746 -21.160 1.00 84.44 216 LEU A C 1
ATOM 1820 O O . LEU A 1 216 ? 22.037 -10.270 -20.055 1.00 84.44 216 LEU A O 1
ATOM 1824 N N . THR A 1 217 ? 22.745 -10.923 -22.079 1.00 88.75 217 THR A N 1
ATOM 1825 C CA . THR A 1 217 ? 24.154 -10.548 -21.927 1.00 88.75 217 THR A CA 1
ATOM 1826 C C . THR A 1 217 ? 24.423 -9.060 -22.159 1.00 88.75 217 THR A C 1
ATOM 1828 O O . THR A 1 217 ? 25.561 -8.624 -21.983 1.00 88.75 217 THR A O 1
ATOM 1831 N N . ALA A 1 218 ? 23.414 -8.269 -22.543 1.00 87.00 218 ALA A N 1
ATOM 1832 C CA . ALA A 1 218 ? 23.568 -6.838 -22.750 1.00 87.00 218 ALA A CA 1
ATOM 1833 C C . ALA A 1 218 ? 24.037 -6.151 -21.460 1.00 87.00 218 ALA A C 1
ATOM 1835 O O . ALA A 1 218 ? 23.485 -6.363 -20.376 1.00 87.00 218 ALA A O 1
ATOM 1836 N N . THR A 1 219 ? 25.042 -5.285 -21.589 1.00 91.12 219 THR A N 1
ATOM 1837 C CA . THR A 1 219 ? 25.639 -4.549 -20.464 1.00 91.12 219 THR A CA 1
ATOM 1838 C C . THR A 1 219 ? 24.599 -3.758 -19.677 1.00 91.12 219 THR A C 1
ATOM 1840 O O . THR A 1 219 ? 24.637 -3.771 -18.449 1.00 91.12 219 THR A O 1
ATOM 1843 N N . ILE A 1 220 ? 23.605 -3.191 -20.366 1.00 81.75 220 ILE A N 1
ATOM 1844 C CA . ILE A 1 220 ? 22.505 -2.431 -19.763 1.00 81.75 220 ILE A CA 1
ATOM 1845 C C . ILE A 1 220 ? 21.665 -3.258 -18.775 1.00 81.75 220 ILE A C 1
ATOM 1847 O O . ILE A 1 220 ? 21.280 -2.751 -17.725 1.00 81.75 220 ILE A O 1
ATOM 1851 N N . ILE A 1 221 ? 21.417 -4.547 -19.054 1.00 83.69 221 ILE A N 1
ATOM 1852 C CA . ILE A 1 221 ? 20.651 -5.428 -18.154 1.00 83.69 221 ILE A CA 1
ATOM 1853 C C . ILE A 1 221 ? 21.470 -5.727 -16.899 1.00 83.69 221 ILE A C 1
ATOM 1855 O O . ILE A 1 221 ? 20.931 -5.735 -15.792 1.00 83.69 221 ILE A O 1
ATOM 1859 N N . ARG A 1 222 ? 22.780 -5.942 -17.059 1.00 91.50 222 ARG A N 1
ATOM 1860 C CA . ARG A 1 222 ? 23.697 -6.178 -15.939 1.00 91.50 222 ARG A CA 1
ATOM 1861 C C . ARG A 1 222 ? 23.807 -4.949 -15.037 1.00 91.50 222 ARG A C 1
ATOM 1863 O O . ARG A 1 222 ? 23.707 -5.088 -13.822 1.00 91.50 222 ARG A O 1
ATOM 1870 N N . GLU A 1 223 ? 23.983 -3.766 -15.618 1.00 88.56 223 GLU A N 1
ATOM 1871 C CA . GLU A 1 223 ? 24.050 -2.501 -14.876 1.00 88.56 223 GLU A CA 1
ATOM 1872 C C . GLU A 1 223 ? 22.744 -2.226 -14.133 1.00 88.56 223 GLU A C 1
ATOM 1874 O O . GLU A 1 223 ? 22.755 -1.938 -12.937 1.00 88.56 223 GLU A O 1
ATOM 1879 N N . PHE A 1 224 ? 21.607 -2.407 -14.805 1.00 86.31 224 PHE A N 1
ATOM 1880 C CA . PHE A 1 224 ? 20.300 -2.269 -14.178 1.00 86.31 224 PHE A CA 1
ATOM 1881 C C . PHE A 1 224 ? 20.107 -3.270 -13.027 1.00 86.31 224 PHE A C 1
ATOM 1883 O O . PHE A 1 224 ? 19.672 -2.887 -11.942 1.00 86.31 224 PHE A O 1
ATOM 1890 N N . SER A 1 225 ? 20.499 -4.534 -13.216 1.00 93.50 225 SER A N 1
ATOM 1891 C CA . SER A 1 225 ? 20.464 -5.559 -12.165 1.00 93.50 225 SER A CA 1
ATOM 1892 C C . SER A 1 225 ? 21.231 -5.132 -10.917 1.00 93.50 225 SER A C 1
ATOM 1894 O O . SER A 1 225 ? 20.718 -5.277 -9.807 1.00 93.50 225 SER A O 1
ATOM 1896 N N . GLN A 1 226 ? 22.437 -4.586 -11.093 1.00 93.62 226 GLN A N 1
ATOM 1897 C CA . GLN A 1 226 ? 23.266 -4.092 -9.992 1.00 93.62 226 GLN A CA 1
ATOM 1898 C C . GLN A 1 226 ? 22.631 -2.879 -9.302 1.00 93.62 226 GLN A C 1
ATOM 1900 O O . GLN A 1 226 ? 22.647 -2.790 -8.077 1.00 93.62 226 GLN A O 1
ATOM 1905 N N . GLN A 1 227 ? 22.026 -1.961 -10.063 1.00 88.06 227 GLN A N 1
ATOM 1906 C CA . GLN A 1 227 ? 21.335 -0.794 -9.505 1.00 88.06 227 GLN A CA 1
ATOM 1907 C C . GLN A 1 227 ? 20.102 -1.184 -8.682 1.00 88.06 227 GLN A C 1
ATOM 1909 O O . GLN A 1 227 ? 19.878 -0.618 -7.608 1.00 88.06 227 GLN A O 1
ATOM 1914 N N . VAL A 1 228 ? 19.314 -2.158 -9.151 1.00 86.81 228 VAL A N 1
ATOM 1915 C CA . VAL A 1 228 ? 18.165 -2.689 -8.402 1.00 86.81 228 VAL A CA 1
ATOM 1916 C C . VAL A 1 228 ? 18.639 -3.355 -7.117 1.00 86.81 228 VAL A C 1
ATOM 1918 O O . VAL A 1 228 ? 18.106 -3.056 -6.053 1.00 86.81 228 VAL A O 1
ATOM 1921 N N . GLU A 1 229 ? 19.661 -4.208 -7.191 1.00 93.00 229 GLU A N 1
ATOM 1922 C CA . GLU A 1 229 ? 20.230 -4.876 -6.018 1.00 93.00 229 GLU A CA 1
ATOM 1923 C C . GLU A 1 229 ? 20.735 -3.864 -4.983 1.00 93.00 229 GLU A C 1
ATOM 1925 O O . GLU A 1 229 ? 20.339 -3.923 -3.819 1.00 93.00 229 GLU A O 1
ATOM 1930 N N . ALA A 1 230 ? 21.525 -2.874 -5.411 1.00 89.88 230 ALA A N 1
ATOM 1931 C CA . ALA A 1 230 ? 22.016 -1.807 -4.545 1.00 89.88 230 ALA A CA 1
ATOM 1932 C C . ALA A 1 230 ? 20.869 -1.003 -3.909 1.00 89.88 230 ALA A C 1
ATOM 1934 O O . ALA A 1 230 ? 20.903 -0.719 -2.710 1.00 89.88 230 ALA A O 1
ATOM 1935 N N . SER A 1 231 ? 19.824 -0.688 -4.681 1.00 84.62 231 SER A N 1
ATOM 1936 C CA . SER A 1 231 ? 18.644 0.034 -4.191 1.00 84.62 231 SER A CA 1
ATOM 1937 C C . SER A 1 231 ? 17.863 -0.777 -3.158 1.00 84.62 231 SER A C 1
ATOM 1939 O O . SER A 1 231 ? 17.464 -0.237 -2.126 1.00 84.62 231 SER A O 1
ATOM 1941 N N . LEU A 1 232 ? 17.670 -2.078 -3.394 1.00 86.25 232 LEU A N 1
ATOM 1942 C CA . LEU A 1 232 ? 17.022 -2.977 -2.441 1.00 86.25 232 LEU A CA 1
ATOM 19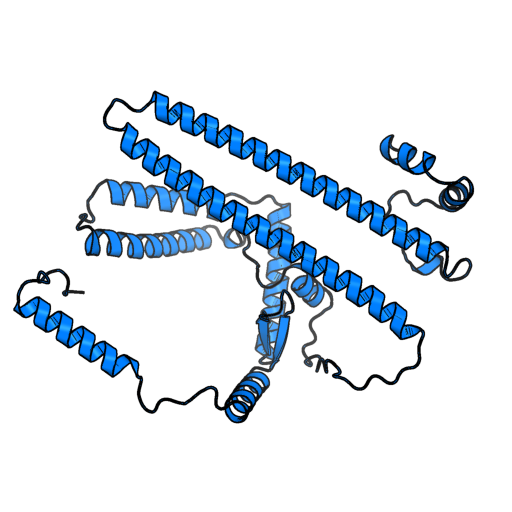43 C C . LEU A 1 232 ? 17.866 -3.102 -1.171 1.00 86.25 232 LEU A C 1
ATOM 1945 O O . LEU A 1 232 ? 17.341 -2.923 -0.075 1.00 86.25 232 LEU A O 1
ATOM 1949 N N . HIS A 1 233 ? 19.179 -3.311 -1.285 1.00 88.75 233 HIS A N 1
ATOM 1950 C CA . HIS A 1 233 ? 20.073 -3.318 -0.128 1.00 88.75 233 HIS A CA 1
ATOM 1951 C C . HIS A 1 233 ? 19.981 -2.018 0.665 1.00 88.75 233 HIS A C 1
ATOM 1953 O O . HIS A 1 233 ? 19.841 -2.060 1.884 1.00 88.75 233 HIS A O 1
ATOM 1959 N N . GLN A 1 234 ? 19.986 -0.866 0.001 1.00 83.38 234 GLN A N 1
ATOM 1960 C CA . GLN A 1 234 ? 19.818 0.415 0.672 1.00 83.38 234 GLN A CA 1
ATOM 1961 C C . GLN A 1 234 ? 18.470 0.477 1.409 1.00 83.38 234 GLN A C 1
ATOM 1963 O O . GLN A 1 234 ? 18.421 0.792 2.594 1.00 83.38 234 GLN A O 1
ATOM 1968 N N . GLN A 1 235 ? 17.366 0.107 0.765 1.00 79.88 235 GLN A N 1
ATOM 1969 C CA . GLN A 1 235 ? 16.043 0.153 1.393 1.00 79.88 235 GLN A CA 1
ATOM 1970 C C . GLN A 1 235 ? 15.896 -0.810 2.578 1.00 79.88 235 GLN A C 1
ATOM 1972 O O . GLN A 1 235 ? 15.296 -0.448 3.593 1.00 79.88 235 GLN A O 1
ATOM 1977 N N . TYR A 1 236 ? 16.442 -2.018 2.452 1.00 82.00 236 TYR A N 1
ATOM 1978 C CA . TYR A 1 236 ? 16.247 -3.113 3.397 1.00 82.00 236 TYR A CA 1
ATOM 1979 C C . TYR A 1 236 ? 17.285 -3.147 4.526 1.00 82.00 236 TYR A C 1
ATOM 1981 O O . TYR A 1 236 ? 16.955 -3.573 5.634 1.00 82.00 236 TYR A O 1
ATOM 1989 N N . MET A 1 237 ? 18.509 -2.677 4.267 1.00 82.88 237 MET A N 1
ATOM 1990 C CA . MET A 1 237 ? 19.653 -2.787 5.182 1.00 82.88 237 MET A CA 1
ATOM 1991 C C . MET A 1 237 ? 20.018 -1.477 5.877 1.00 82.88 237 MET A C 1
ATOM 1993 O O . MET A 1 237 ? 20.842 -1.509 6.791 1.00 82.88 237 MET A O 1
ATOM 1997 N N . ILE A 1 238 ? 19.430 -0.329 5.500 1.00 82.06 238 ILE A N 1
ATOM 1998 C CA . ILE A 1 238 ? 19.665 0.916 6.245 1.00 82.06 238 ILE A CA 1
ATOM 1999 C C . ILE A 1 238 ? 19.272 0.690 7.715 1.00 82.06 238 ILE A C 1
ATOM 2001 O O . ILE A 1 238 ? 18.105 0.385 8.000 1.00 82.06 238 ILE A O 1
ATOM 2005 N N . PRO A 1 239 ? 20.214 0.860 8.663 1.00 76.44 239 PRO A N 1
ATOM 2006 C CA . PRO A 1 239 ? 19.920 0.689 10.071 1.00 76.44 239 PRO A CA 1
ATOM 2007 C C . PRO A 1 239 ? 18.890 1.731 10.501 1.00 76.44 239 PRO A C 1
ATOM 2009 O O . PRO A 1 239 ? 19.073 2.939 10.353 1.00 76.44 239 PRO A O 1
ATOM 2012 N N . LEU A 1 240 ? 17.775 1.255 11.049 1.00 76.12 240 LEU A N 1
ATOM 2013 C CA . LEU A 1 240 ? 16.796 2.132 11.672 1.00 76.12 240 LEU A CA 1
ATOM 2014 C C . LEU A 1 240 ? 17.352 2.682 12.988 1.00 76.12 240 LEU A C 1
ATOM 2016 O O . LEU A 1 240 ? 18.054 1.988 13.725 1.00 76.12 240 LEU A O 1
ATOM 2020 N N . SER A 1 241 ? 16.952 3.905 13.341 1.00 80.44 241 SER A N 1
ATOM 2021 C CA . SER A 1 241 ? 17.212 4.426 14.683 1.00 80.44 241 SER A CA 1
ATOM 2022 C C . SER A 1 241 ? 16.632 3.484 15.745 1.00 80.44 241 SER A C 1
ATOM 2024 O O . SER A 1 241 ? 15.576 2.870 15.553 1.00 80.44 241 SER A O 1
ATOM 2026 N N . TYR A 1 242 ? 17.290 3.392 16.901 1.00 79.62 242 TYR A N 1
ATOM 2027 C CA . TYR A 1 242 ? 16.852 2.525 18.000 1.00 79.62 242 TYR A CA 1
ATOM 2028 C C . TYR A 1 242 ? 15.379 2.754 18.397 1.00 79.62 242 TYR A C 1
ATOM 2030 O O . TYR A 1 242 ? 14.634 1.801 18.647 1.00 79.62 242 TYR A O 1
ATOM 2038 N N . LEU A 1 243 ? 14.925 4.013 18.380 1.00 78.38 243 LEU A N 1
ATOM 2039 C CA . LEU A 1 243 ? 13.530 4.381 18.641 1.00 78.38 243 LEU A CA 1
ATOM 2040 C C . LEU A 1 243 ? 12.571 3.800 17.591 1.00 78.38 243 LEU A C 1
ATOM 2042 O O . LEU A 1 243 ? 11.521 3.259 17.950 1.00 78.38 243 LEU A O 1
ATOM 2046 N N . ASN A 1 244 ? 12.945 3.854 16.312 1.00 76.38 244 ASN A N 1
ATOM 2047 C CA . ASN A 1 244 ? 12.157 3.281 15.223 1.00 76.38 244 ASN A CA 1
ATOM 2048 C C . ASN A 1 244 ? 12.105 1.753 15.311 1.00 76.38 244 ASN A C 1
ATOM 2050 O O . ASN A 1 244 ? 11.030 1.181 15.137 1.00 76.38 244 ASN A O 1
ATOM 2054 N N . ILE A 1 245 ? 13.209 1.094 15.679 1.00 78.00 245 ILE A N 1
ATOM 2055 C CA . ILE A 1 245 ? 13.235 -0.356 15.931 1.00 78.00 245 ILE A CA 1
ATOM 2056 C C . ILE A 1 245 ? 12.274 -0.715 17.070 1.00 78.00 245 ILE A C 1
ATOM 2058 O O . ILE A 1 245 ? 11.437 -1.610 16.927 1.00 78.00 245 ILE A O 1
ATOM 2062 N N . CYS A 1 246 ? 12.350 -0.004 18.198 1.00 79.75 246 CYS A N 1
ATOM 2063 C CA . CYS A 1 246 ? 11.469 -0.229 19.345 1.00 79.75 246 CYS A CA 1
ATOM 2064 C C . CYS A 1 246 ? 9.990 -0.070 18.972 1.00 79.75 246 CYS A C 1
ATOM 2066 O O . CYS A 1 246 ? 9.161 -0.918 19.320 1.00 79.75 246 CYS A O 1
ATOM 2068 N N . ARG A 1 247 ? 9.658 0.993 18.234 1.00 80.81 247 ARG A N 1
ATOM 2069 C CA . ARG A 1 247 ? 8.304 1.246 17.734 1.00 80.81 247 ARG A CA 1
ATOM 2070 C C . ARG A 1 247 ? 7.842 0.142 16.783 1.00 80.81 247 ARG A C 1
ATOM 2072 O O . ARG A 1 247 ? 6.782 -0.441 17.004 1.00 80.81 247 ARG A O 1
ATOM 2079 N N . ALA A 1 248 ? 8.660 -0.211 15.794 1.00 78.31 248 ALA A N 1
ATOM 2080 C CA . ALA A 1 248 ? 8.358 -1.251 14.819 1.00 78.31 248 ALA A CA 1
ATOM 2081 C C . ALA A 1 248 ? 8.122 -2.617 15.488 1.00 78.31 248 ALA A C 1
ATOM 2083 O O . ALA A 1 248 ? 7.187 -3.328 15.111 1.00 78.31 248 ALA A O 1
ATOM 2084 N N . ARG A 1 249 ? 8.902 -2.970 16.521 1.00 81.69 249 ARG A N 1
ATOM 2085 C CA . ARG A 1 249 ? 8.696 -4.190 17.325 1.00 81.69 249 ARG A CA 1
ATOM 2086 C C . ARG A 1 249 ? 7.359 -4.174 18.060 1.00 81.69 249 ARG A C 1
ATOM 2088 O O . ARG A 1 249 ? 6.632 -5.167 18.011 1.00 81.69 249 ARG A O 1
ATOM 2095 N N . LYS A 1 250 ? 7.019 -3.067 18.730 1.00 84.06 250 LYS A N 1
ATOM 2096 C CA . LYS A 1 250 ? 5.737 -2.917 19.442 1.00 84.06 250 LYS A CA 1
ATOM 2097 C C . LYS A 1 250 ? 4.558 -3.061 18.483 1.00 84.06 250 LYS A C 1
ATOM 2099 O O . LYS A 1 250 ? 3.664 -3.869 18.724 1.00 84.06 250 LYS A O 1
ATOM 2104 N N . GLU A 1 251 ? 4.598 -2.339 17.369 1.00 82.25 251 GLU A N 1
ATOM 2105 C CA . GLU A 1 251 ? 3.544 -2.372 16.356 1.00 82.25 251 GLU A CA 1
ATOM 2106 C C . GLU A 1 251 ? 3.450 -3.755 15.684 1.00 82.25 251 GLU A C 1
ATOM 2108 O O . GLU A 1 251 ? 2.356 -4.243 15.423 1.00 82.25 251 GLU A O 1
ATOM 2113 N N . PHE A 1 252 ? 4.578 -4.441 15.458 1.00 81.81 252 PHE A N 1
ATOM 2114 C CA . PHE A 1 252 ? 4.585 -5.800 14.898 1.00 81.81 252 PHE A CA 1
ATOM 2115 C C . PHE A 1 252 ? 3.927 -6.814 15.839 1.00 81.81 252 PHE A C 1
ATOM 2117 O O . PHE A 1 252 ? 3.070 -7.587 15.410 1.00 81.81 252 PHE A O 1
ATOM 2124 N N . LYS A 1 253 ? 4.274 -6.785 17.134 1.00 85.94 253 LYS A N 1
ATOM 2125 C CA . LYS A 1 253 ? 3.628 -7.634 18.148 1.00 85.94 253 LYS A CA 1
ATOM 2126 C C . LYS A 1 253 ? 2.123 -7.376 18.208 1.00 85.94 253 LYS A C 1
ATOM 2128 O O . LYS A 1 253 ? 1.340 -8.321 18.288 1.00 85.94 253 LYS A O 1
ATOM 2133 N N . LEU A 1 254 ? 1.722 -6.108 18.125 1.00 85.25 254 LEU A N 1
ATOM 2134 C CA . LEU A 1 254 ? 0.317 -5.718 18.122 1.00 85.25 254 LEU A CA 1
ATOM 2135 C C . LEU A 1 254 ? -0.417 -6.277 16.897 1.00 85.25 254 LEU A C 1
ATOM 2137 O O . LEU A 1 254 ? -1.449 -6.926 17.057 1.00 85.25 254 LEU A O 1
ATOM 2141 N N . MET A 1 255 ? 0.155 -6.112 15.700 1.00 83.88 255 MET A N 1
ATOM 2142 C CA . MET A 1 255 ? -0.409 -6.627 14.452 1.00 83.88 255 MET A CA 1
ATOM 2143 C C . MET A 1 255 ? -0.531 -8.154 14.465 1.00 83.88 255 MET A C 1
ATOM 2145 O O . MET A 1 255 ? -1.591 -8.690 14.149 1.00 83.88 255 MET A O 1
ATOM 2149 N N . LYS A 1 256 ? 0.514 -8.872 14.899 1.00 85.94 256 LYS A N 1
ATOM 2150 C CA . LYS A 1 256 ? 0.470 -10.336 15.048 1.00 85.94 256 LYS A CA 1
ATOM 2151 C C . LYS A 1 256 ? -0.616 -10.779 16.022 1.00 85.94 256 LYS A C 1
ATOM 2153 O O . LYS A 1 256 ? -1.315 -11.752 15.753 1.00 85.94 256 LYS A O 1
ATOM 2158 N N . SER A 1 257 ? -0.793 -10.048 17.121 1.00 89.69 257 SER A N 1
ATOM 2159 C CA . SER A 1 257 ? -1.857 -10.325 18.086 1.00 89.69 257 SER A CA 1
ATOM 2160 C C . SER A 1 257 ? -3.252 -10.118 17.482 1.00 89.69 257 SER A C 1
ATOM 2162 O O . SER A 1 257 ? -4.123 -10.964 17.681 1.00 89.69 257 SER A O 1
ATOM 2164 N N . ILE A 1 258 ? -3.456 -9.053 16.696 1.00 86.56 258 ILE A N 1
ATOM 2165 C CA . ILE A 1 258 ? -4.712 -8.809 15.966 1.00 86.56 258 ILE A CA 1
ATOM 2166 C C . ILE A 1 258 ? -4.968 -9.943 14.971 1.00 86.56 258 ILE A C 1
ATOM 2168 O O . ILE A 1 258 ? -6.023 -10.568 15.023 1.00 86.56 258 ILE A O 1
ATOM 2172 N N . GLN A 1 259 ? -3.989 -10.266 14.120 1.00 86.88 259 GLN A N 1
ATOM 2173 C CA . GLN A 1 259 ? -4.095 -11.344 13.131 1.00 86.88 259 GLN A CA 1
ATOM 2174 C C . GLN A 1 259 ? -4.445 -12.686 13.780 1.00 86.88 259 GLN A C 1
ATOM 2176 O O . GLN A 1 259 ? -5.314 -13.399 13.286 1.00 86.88 259 GLN A O 1
ATOM 2181 N N . HIS A 1 260 ? -3.794 -13.026 14.894 1.00 89.94 260 HIS A N 1
ATOM 2182 C CA . HIS A 1 260 ? -4.079 -14.256 15.624 1.00 89.94 260 HIS A CA 1
ATOM 2183 C C . HIS A 1 260 ? -5.519 -14.286 16.161 1.00 89.94 260 HIS A C 1
ATOM 2185 O O . HIS A 1 260 ? -6.200 -15.296 16.005 1.00 89.94 260 HIS A O 1
ATOM 2191 N N . ARG A 1 261 ? -6.013 -13.179 16.739 1.00 88.81 261 ARG A N 1
ATOM 2192 C CA . ARG A 1 261 ? -7.395 -13.081 17.250 1.00 88.81 261 ARG A CA 1
ATOM 2193 C C . ARG A 1 261 ? -8.436 -13.163 16.134 1.00 88.81 261 ARG A C 1
ATOM 2195 O O . ARG A 1 261 ? -9.428 -13.865 16.299 1.00 88.81 261 ARG A O 1
ATOM 2202 N N . LEU A 1 262 ? -8.189 -12.496 15.005 1.00 86.56 262 LEU A N 1
ATOM 2203 C CA . LEU A 1 262 ? -9.059 -12.562 13.829 1.00 86.56 262 LEU A CA 1
ATOM 2204 C C . LEU A 1 262 ? -9.141 -13.992 13.286 1.00 86.56 262 LEU A C 1
ATOM 2206 O O . LEU A 1 262 ? -10.240 -14.515 13.129 1.00 86.56 262 LEU A O 1
ATOM 2210 N N . LYS A 1 263 ? -7.989 -14.654 13.095 1.00 88.19 263 LYS A N 1
ATOM 2211 C CA . LYS A 1 263 ? -7.930 -16.050 12.636 1.00 88.19 263 LYS A CA 1
ATOM 2212 C C . LYS A 1 263 ? -8.640 -17.004 13.590 1.00 88.19 263 LYS A C 1
ATOM 2214 O O . LYS A 1 263 ? -9.424 -17.823 13.139 1.00 88.19 263 LYS A O 1
ATOM 2219 N N . LYS A 1 264 ? -8.406 -16.881 14.901 1.00 89.31 264 LYS A N 1
ATOM 2220 C CA . LYS A 1 264 ? -9.026 -17.755 15.910 1.00 89.31 264 LYS A CA 1
ATOM 2221 C C . LYS A 1 264 ? -10.556 -17.689 15.887 1.00 89.31 264 LYS A C 1
ATOM 2223 O O . LYS A 1 264 ? -11.205 -18.674 16.210 1.00 89.31 264 LYS A O 1
ATOM 2228 N N . GLY A 1 265 ? -11.122 -16.533 15.552 1.00 86.12 265 GLY A N 1
ATOM 2229 C CA . GLY A 1 265 ? -12.568 -16.351 15.501 1.00 86.12 265 GLY A CA 1
ATOM 2230 C C . GLY A 1 265 ? -13.184 -16.418 14.101 1.00 86.12 265 GLY A C 1
ATOM 2231 O O . GLY A 1 265 ? -14.364 -16.112 13.977 1.00 86.12 265 GLY A O 1
ATOM 2232 N N . ASN A 1 266 ? -12.420 -16.784 13.063 1.00 88.00 266 ASN A N 1
ATOM 2233 C CA . ASN A 1 266 ? -12.863 -16.756 11.660 1.00 88.00 266 ASN A CA 1
ATOM 2234 C C . ASN A 1 266 ? -13.427 -15.391 11.233 1.00 88.00 266 ASN A C 1
ATOM 2236 O O . ASN A 1 266 ? -14.455 -15.284 10.565 1.00 88.00 266 ASN A O 1
ATOM 2240 N N . TYR A 1 267 ? -12.744 -14.323 11.638 1.00 86.38 267 TYR A N 1
ATOM 2241 C CA . TYR A 1 267 ? -13.135 -12.961 11.311 1.00 86.38 267 TYR A CA 1
ATOM 2242 C C . TYR A 1 267 ? -12.263 -12.366 10.217 1.00 86.38 267 TYR A C 1
ATOM 2244 O O . TYR A 1 267 ? -11.042 -12.539 10.190 1.00 86.38 267 TYR A O 1
ATOM 2252 N N . ILE A 1 268 ? -12.908 -11.591 9.355 1.00 82.25 268 ILE A N 1
ATOM 2253 C CA . ILE A 1 268 ? -12.287 -10.850 8.269 1.00 82.25 268 ILE A CA 1
ATOM 2254 C C . ILE A 1 268 ? -12.319 -9.367 8.630 1.00 82.25 268 ILE A C 1
ATOM 2256 O O . ILE A 1 268 ? -13.366 -8.814 8.971 1.00 82.25 268 ILE A O 1
ATOM 2260 N N . LEU A 1 269 ? -11.152 -8.731 8.549 1.00 82.44 269 LEU A N 1
ATOM 2261 C CA . LEU A 1 269 ? -10.996 -7.282 8.603 1.00 82.44 269 LEU A CA 1
ATOM 2262 C C . LEU A 1 269 ? -10.950 -6.768 7.161 1.00 82.44 269 LEU A C 1
ATOM 2264 O O . LEU A 1 269 ? -10.013 -7.092 6.432 1.00 82.44 269 LEU A O 1
ATOM 2268 N N . ARG A 1 270 ? -11.944 -5.978 6.751 1.00 75.75 270 ARG A N 1
ATOM 2269 C CA . ARG A 1 270 ? -12.029 -5.413 5.397 1.00 75.75 270 ARG A CA 1
ATOM 2270 C C . ARG A 1 270 ? -12.087 -3.891 5.454 1.00 75.75 270 ARG A C 1
ATOM 2272 O O . ARG A 1 270 ? -12.795 -3.317 6.283 1.00 75.75 270 ARG A O 1
ATOM 2279 N N . GLU A 1 271 ? -11.346 -3.242 4.564 1.00 70.44 271 GLU A N 1
ATOM 2280 C CA . GLU A 1 271 ? -11.489 -1.809 4.308 1.00 70.44 271 GLU A CA 1
ATOM 2281 C C . GLU A 1 271 ? -12.777 -1.574 3.515 1.00 70.44 271 GLU A C 1
ATOM 2283 O O . GLU A 1 271 ? -13.027 -2.256 2.519 1.00 70.44 271 GLU A O 1
ATOM 2288 N N . THR A 1 272 ? -13.633 -0.669 3.988 1.00 68.25 272 THR A N 1
ATOM 2289 C CA . THR A 1 272 ? -14.849 -0.318 3.251 1.00 68.25 272 THR A CA 1
ATOM 2290 C C . THR A 1 272 ? -14.545 0.757 2.216 1.00 68.25 272 THR A C 1
ATOM 2292 O O . THR A 1 272 ? -13.759 1.668 2.474 1.00 68.25 272 THR A O 1
ATOM 2295 N N . ASP A 1 273 ? -15.240 0.693 1.081 1.00 57.81 273 ASP A N 1
ATOM 2296 C CA . ASP A 1 273 ? -15.298 1.737 0.046 1.00 57.81 273 ASP A CA 1
ATOM 2297 C C . ASP A 1 273 ? -15.557 3.133 0.642 1.00 57.81 273 ASP A C 1
ATOM 2299 O O . ASP A 1 273 ? -14.972 4.138 0.236 1.00 57.81 273 ASP A O 1
ATOM 2303 N N . LYS A 1 274 ? -16.365 3.180 1.705 1.00 58.91 274 LYS A N 1
ATOM 2304 C CA . LYS A 1 274 ? -16.570 4.341 2.567 1.00 58.91 274 LYS A CA 1
ATOM 2305 C C . LYS A 1 274 ? -15.416 4.489 3.557 1.00 58.91 274 LYS A C 1
ATOM 2307 O O . LYS A 1 274 ? -15.530 4.264 4.755 1.00 58.91 274 LYS A O 1
ATOM 2312 N N . SER A 1 275 ? -14.299 4.940 3.017 1.00 53.06 275 SER A N 1
ATOM 2313 C CA . SER A 1 275 ? -13.457 5.960 3.615 1.00 53.06 275 SER A CA 1
ATOM 2314 C C . SER A 1 275 ? -13.003 5.767 5.079 1.00 53.06 275 SER A C 1
ATOM 2316 O O . SER A 1 275 ? -13.480 6.437 6.001 1.00 53.06 275 SER A O 1
ATOM 2318 N N . GLY A 1 276 ? -12.006 4.898 5.290 1.00 53.62 276 GLY A N 1
ATOM 2319 C CA . GLY A 1 276 ? -11.260 4.789 6.557 1.00 53.62 276 GLY A CA 1
ATOM 2320 C C . GLY A 1 276 ? -12.029 4.137 7.709 1.00 53.62 276 GLY A C 1
ATOM 2321 O O . GLY A 1 276 ? -11.613 4.238 8.864 1.00 53.62 276 GLY A O 1
ATOM 2322 N N . ILE A 1 277 ? -13.155 3.496 7.400 1.00 61.78 277 ILE A N 1
ATOM 2323 C CA . ILE A 1 277 ? -13.886 2.631 8.317 1.00 61.78 277 ILE A CA 1
ATOM 2324 C C . ILE A 1 277 ? -13.501 1.190 7.983 1.00 61.78 277 ILE A C 1
ATOM 2326 O O . ILE A 1 277 ? -13.452 0.788 6.820 1.00 61.78 277 ILE A O 1
ATOM 2330 N N . PHE A 1 278 ? -13.204 0.416 9.022 1.00 69.94 278 PHE A N 1
ATOM 2331 C CA . PHE A 1 278 ? -12.984 -1.015 8.890 1.00 69.94 278 PHE A CA 1
ATOM 2332 C C . PHE A 1 278 ? -14.234 -1.739 9.318 1.00 69.94 278 PHE A C 1
ATOM 2334 O O . PHE A 1 278 ? -14.795 -1.449 10.377 1.00 69.94 278 PHE A O 1
ATOM 2341 N N . HIS A 1 279 ? -14.639 -2.698 8.502 1.00 77.19 279 HIS A N 1
ATOM 2342 C CA . HIS A 1 279 ? -15.626 -3.663 8.923 1.00 77.19 279 HIS A CA 1
ATOM 2343 C C . HIS A 1 279 ? -14.896 -4.913 9.406 1.00 77.19 279 HIS A C 1
ATOM 2345 O O . HIS A 1 279 ? -14.032 -5.458 8.715 1.00 77.19 279 HIS A O 1
ATOM 2351 N N . ILE A 1 280 ? -15.244 -5.344 10.614 1.00 82.25 280 ILE A N 1
ATOM 2352 C CA . ILE A 1 280 ? -14.838 -6.628 11.169 1.00 82.25 280 ILE A CA 1
ATOM 2353 C C . ILE A 1 280 ? -16.096 -7.480 11.205 1.00 82.25 280 ILE A C 1
ATOM 2355 O O . ILE A 1 280 ? -17.051 -7.129 11.889 1.00 82.25 280 ILE A O 1
ATOM 2359 N N . GLY A 1 281 ? -16.106 -8.570 10.448 1.00 82.88 281 GLY A N 1
ATOM 2360 C CA . GLY A 1 281 ? -17.246 -9.483 10.378 1.00 82.88 281 GLY A CA 1
ATOM 2361 C C . GLY A 1 281 ? -16.787 -10.927 10.304 1.00 82.88 281 GLY A C 1
ATOM 2362 O O . GLY A 1 281 ? -15.642 -11.190 9.931 1.00 82.88 281 GLY A O 1
ATOM 2363 N N . ASN A 1 282 ? -17.652 -11.861 10.700 1.00 87.19 282 ASN A N 1
ATOM 2364 C CA . ASN A 1 282 ? -17.380 -13.281 10.508 1.00 87.19 282 ASN A CA 1
ATOM 2365 C C . ASN A 1 282 ? -17.341 -13.578 9.001 1.00 87.19 282 ASN A C 1
ATOM 2367 O O . ASN A 1 282 ? -18.127 -13.003 8.243 1.00 87.19 282 ASN A O 1
ATOM 2371 N N . SER A 1 283 ? -16.432 -14.447 8.556 1.00 83.44 283 SER A N 1
ATOM 2372 C CA . SER A 1 283 ? -16.353 -14.845 7.146 1.00 83.44 283 SER A CA 1
ATOM 2373 C C . SER A 1 283 ? -17.684 -15.398 6.627 1.00 83.44 283 SER A C 1
ATOM 2375 O O . SER A 1 283 ? -18.120 -15.024 5.543 1.00 83.44 283 SER A O 1
ATOM 2377 N N . VAL A 1 284 ? -18.376 -16.192 7.446 1.00 87.12 284 VAL A N 1
ATOM 2378 C CA . VAL A 1 284 ? -19.663 -16.815 7.107 1.00 87.12 284 VAL A CA 1
ATOM 2379 C C . VAL A 1 284 ? -20.761 -15.765 6.924 1.00 87.12 284 VAL A C 1
ATOM 2381 O O . VAL A 1 284 ? -21.563 -15.851 5.998 1.00 87.12 284 VAL A O 1
ATOM 2384 N N . ASP A 1 285 ? -20.798 -14.737 7.774 1.00 85.50 285 ASP A N 1
ATOM 2385 C CA . ASP A 1 285 ? -21.799 -13.668 7.657 1.00 85.50 285 ASP A CA 1
ATOM 2386 C C . ASP A 1 285 ? -21.583 -12.833 6.397 1.00 85.50 285 ASP A C 1
ATOM 2388 O O . ASP A 1 285 ? -22.537 -12.338 5.796 1.00 85.50 285 ASP A O 1
ATOM 2392 N N . TYR A 1 286 ? -20.326 -12.678 5.982 1.00 82.19 286 TYR A N 1
ATOM 2393 C CA . TYR A 1 286 ? -20.005 -12.029 4.722 1.00 82.19 286 TYR A CA 1
ATOM 2394 C C . TYR A 1 286 ? -20.485 -12.837 3.528 1.00 82.19 286 TYR A C 1
ATOM 2396 O O . TYR A 1 286 ? -21.130 -12.259 2.659 1.00 82.19 286 TYR A O 1
ATOM 2404 N N . GLU A 1 287 ? -20.217 -14.139 3.495 1.00 82.81 287 GLU A N 1
ATOM 2405 C CA . GLU A 1 287 ? -20.710 -15.024 2.435 1.00 82.81 287 GLU A CA 1
ATOM 2406 C C . GLU A 1 287 ? -22.238 -14.967 2.349 1.00 82.81 287 GLU A C 1
ATOM 2408 O O . GLU A 1 287 ? -22.784 -14.713 1.278 1.00 82.81 287 GLU A O 1
ATOM 2413 N N . LYS A 1 288 ? -22.931 -15.044 3.493 1.00 88.06 288 LYS A N 1
ATOM 2414 C CA . LYS A 1 288 ? -24.392 -14.892 3.557 1.00 88.06 288 LYS A CA 1
ATOM 2415 C C . LYS A 1 288 ? -24.875 -13.538 3.043 1.00 88.06 288 LYS A C 1
ATOM 2417 O O . LYS A 1 288 ? -25.860 -13.482 2.316 1.00 88.06 288 LYS A O 1
ATOM 2422 N N . LYS A 1 289 ? -24.210 -12.434 3.407 1.00 84.00 289 LYS A N 1
ATOM 2423 C CA . LYS A 1 289 ? -24.572 -11.088 2.924 1.00 84.00 289 LYS A CA 1
ATOM 2424 C C . LYS A 1 289 ? -24.323 -10.931 1.429 1.00 84.00 289 LYS A C 1
ATOM 2426 O O . LYS A 1 289 ? -25.123 -10.282 0.763 1.00 84.00 289 LYS A O 1
ATOM 2431 N N . VAL A 1 290 ? -23.232 -11.496 0.915 1.00 80.38 290 VAL A N 1
ATOM 2432 C CA . VAL A 1 290 ? -22.922 -11.502 -0.520 1.00 80.38 290 VAL A CA 1
ATOM 2433 C C . VAL A 1 290 ? -23.992 -12.282 -1.272 1.00 80.38 290 VAL A C 1
ATOM 2435 O O . VAL A 1 290 ? -24.525 -11.765 -2.247 1.00 80.38 290 VAL A O 1
ATOM 2438 N N . GLU A 1 291 ? -24.370 -13.458 -0.776 1.00 83.88 291 GLU A N 1
ATOM 2439 C CA . GLU A 1 291 ? -25.400 -14.296 -1.385 1.00 83.88 291 GLU A CA 1
ATOM 2440 C C . GLU A 1 291 ? -26.788 -13.637 -1.323 1.00 83.88 291 GLU A C 1
ATOM 2442 O O . GLU A 1 291 ? -27.470 -13.522 -2.337 1.00 83.88 291 GLU A O 1
ATOM 2447 N N . ALA A 1 292 ? -27.174 -13.070 -0.177 1.00 86.62 292 ALA A N 1
ATOM 2448 C CA . ALA A 1 292 ? -28.427 -12.324 -0.045 1.00 86.62 292 ALA A CA 1
ATOM 2449 C C . ALA A 1 292 ? -28.468 -11.087 -0.958 1.00 86.62 292 ALA A C 1
ATOM 2451 O O . ALA A 1 292 ? -29.501 -10.775 -1.550 1.00 86.62 292 ALA A O 1
ATOM 2452 N N . TYR A 1 293 ? -27.351 -10.366 -1.090 1.00 81.12 293 TYR A N 1
ATOM 2453 C CA . TYR A 1 293 ? -27.250 -9.227 -2.000 1.00 81.12 293 TYR A CA 1
ATOM 2454 C C . TYR A 1 293 ? -27.322 -9.669 -3.467 1.00 81.12 293 TYR A C 1
ATOM 2456 O O . TYR A 1 293 ? -28.022 -9.032 -4.257 1.00 81.12 293 TYR A O 1
ATOM 2464 N N . ARG A 1 294 ? -26.655 -10.777 -3.818 1.00 79.69 294 ARG A N 1
ATOM 2465 C CA . ARG A 1 294 ? -26.725 -11.418 -5.136 1.00 79.69 294 ARG A CA 1
ATOM 2466 C C . ARG A 1 294 ? -28.168 -11.771 -5.493 1.00 79.69 294 ARG A C 1
ATOM 2468 O O . ARG A 1 294 ? -28.651 -11.309 -6.522 1.00 79.69 294 ARG A O 1
ATOM 2475 N N . GLN A 1 295 ? -28.870 -12.480 -4.611 1.00 88.00 295 GLN A N 1
ATOM 2476 C CA . GLN A 1 295 ? -30.275 -12.855 -4.798 1.00 88.00 295 GLN A CA 1
ATOM 2477 C C . GLN A 1 295 ? -31.195 -11.633 -4.903 1.00 88.00 295 GLN A C 1
ATOM 2479 O O . GLN A 1 295 ? -32.063 -11.583 -5.767 1.00 88.00 295 GLN A O 1
ATOM 2484 N N . LYS A 1 296 ? -30.988 -10.616 -4.056 1.00 88.94 296 LYS A N 1
ATOM 2485 C CA . LYS A 1 296 ? -31.826 -9.408 -4.029 1.00 88.94 296 LYS A CA 1
ATOM 2486 C C . LYS A 1 296 ? -31.694 -8.548 -5.284 1.00 88.94 296 LYS A C 1
ATOM 2488 O O . LYS A 1 296 ? -32.664 -7.923 -5.696 1.00 88.94 296 LYS A O 1
ATOM 2493 N N . THR A 1 297 ? -30.483 -8.415 -5.815 1.00 84.44 297 THR A N 1
ATOM 2494 C CA . THR A 1 297 ? -30.209 -7.472 -6.909 1.00 84.44 297 THR A CA 1
ATOM 2495 C C . THR A 1 297 ? -30.270 -8.116 -8.283 1.00 84.44 297 THR A C 1
ATOM 2497 O O . THR A 1 297 ? -30.372 -7.389 -9.266 1.00 84.44 297 THR A O 1
ATOM 2500 N N . GLY A 1 298 ? -30.141 -9.445 -8.373 1.00 81.44 298 GLY A N 1
ATOM 2501 C CA . GLY A 1 298 ? -29.915 -10.128 -9.648 1.00 81.44 298 GLY A CA 1
ATOM 2502 C C . GLY A 1 298 ? -28.655 -9.635 -10.372 1.00 81.44 298 GLY A C 1
ATOM 2503 O O . GLY A 1 298 ? -28.477 -9.912 -11.552 1.00 81.44 298 GLY A O 1
ATOM 2504 N N . ALA A 1 299 ? -27.780 -8.881 -9.691 1.00 69.75 299 ALA A N 1
ATOM 2505 C CA . ALA A 1 299 ? -26.655 -8.184 -10.314 1.00 69.75 299 ALA A CA 1
ATOM 2506 C C . ALA A 1 299 ? -25.505 -9.121 -10.703 1.00 69.75 299 ALA A C 1
ATOM 2508 O O . ALA A 1 299 ? -24.556 -8.694 -11.357 1.00 69.75 299 ALA A O 1
ATOM 2509 N N . TYR A 1 300 ? -25.573 -10.387 -10.291 1.00 71.19 300 TYR A N 1
ATOM 2510 C CA . TYR A 1 300 ? -24.599 -11.402 -10.651 1.00 71.19 300 TYR A CA 1
ATOM 2511 C C . TYR A 1 300 ? -25.341 -12.563 -11.295 1.00 71.19 300 TYR A C 1
ATOM 2513 O O . TYR A 1 300 ? -26.161 -13.210 -10.648 1.00 71.19 300 TYR A O 1
ATOM 2521 N N . ILE A 1 301 ? -25.029 -12.811 -12.560 1.00 71.19 301 ILE A N 1
ATOM 2522 C CA . ILE A 1 301 ? -25.419 -14.026 -13.265 1.00 71.19 301 ILE A CA 1
ATOM 2523 C C . ILE A 1 301 ? -24.229 -14.969 -13.129 1.00 71.19 301 ILE A C 1
ATOM 2525 O O . ILE A 1 301 ? -23.106 -14.608 -13.491 1.00 71.19 301 ILE A O 1
ATOM 2529 N N . GLU A 1 302 ? -24.455 -16.137 -12.537 1.00 69.00 302 GLU A N 1
ATOM 2530 C CA . GLU A 1 302 ? -23.481 -17.217 -12.615 1.00 69.00 302 GLU A CA 1
ATOM 2531 C C . GLU A 1 302 ? -23.444 -17.679 -14.069 1.00 69.00 302 GLU A C 1
ATOM 2533 O O . GLU A 1 302 ? -24.472 -18.007 -14.655 1.00 69.00 302 GLU A O 1
ATOM 2538 N N . LEU A 1 303 ? -22.278 -17.566 -14.695 1.00 72.00 303 LEU A N 1
ATOM 2539 C CA . LEU A 1 303 ? -22.123 -17.923 -16.094 1.00 72.00 303 LEU A CA 1
ATOM 2540 C C . LEU A 1 303 ? -21.798 -19.413 -16.158 1.00 72.00 303 LEU A C 1
ATOM 2542 O O . LEU A 1 303 ? -20.768 -19.829 -15.631 1.00 72.00 303 LEU A O 1
ATOM 2546 N N . ASP A 1 304 ? -22.641 -20.189 -16.845 1.00 78.25 304 ASP A N 1
ATOM 2547 C CA . ASP A 1 304 ? -22.460 -21.639 -17.045 1.00 78.25 304 ASP A CA 1
ATOM 2548 C C . ASP A 1 304 ? -21.129 -21.982 -17.738 1.00 78.25 304 ASP A C 1
ATOM 2550 O O . ASP A 1 304 ? -20.622 -23.101 -17.669 1.00 78.25 304 ASP A O 1
ATOM 2554 N N . SER A 1 305 ? -20.541 -21.000 -18.421 1.00 79.50 305 SER A N 1
ATOM 2555 C CA . SER A 1 305 ? -19.215 -21.079 -19.017 1.00 79.50 305 SER A CA 1
ATOM 2556 C C . SER A 1 305 ? -18.528 -19.718 -18.959 1.00 79.50 305 SER A C 1
ATOM 2558 O O . SER A 1 305 ? -19.172 -18.669 -18.969 1.00 79.50 305 SER A O 1
ATOM 2560 N N . ASN A 1 306 ? -17.197 -19.712 -18.889 1.00 72.44 306 ASN A N 1
ATOM 2561 C CA . ASN A 1 306 ? -16.441 -18.465 -18.897 1.00 72.44 306 ASN A CA 1
ATOM 2562 C C . ASN A 1 306 ? -16.652 -17.754 -20.256 1.00 72.44 306 ASN A C 1
ATOM 2564 O O . ASN A 1 306 ? -16.204 -18.272 -21.280 1.00 72.44 306 ASN A O 1
ATOM 2568 N N . PRO A 1 307 ? -17.284 -16.564 -20.293 1.00 70.44 307 PRO A N 1
ATOM 2569 C CA . PRO A 1 307 ? -17.655 -15.878 -21.536 1.00 70.44 307 PRO A CA 1
ATOM 2570 C C . PRO A 1 307 ? -16.422 -15.432 -22.329 1.00 70.44 307 PRO A C 1
ATOM 2572 O O . PRO A 1 307 ? -16.495 -15.189 -23.537 1.00 70.44 307 PRO A O 1
ATOM 2575 N N . LEU A 1 308 ? -15.273 -15.358 -21.650 1.00 75.38 308 LEU A N 1
ATOM 2576 C CA . LEU A 1 308 ? -13.995 -15.035 -22.253 1.00 75.38 308 LEU A CA 1
ATOM 2577 C C . LEU A 1 308 ? -13.460 -16.172 -23.118 1.00 75.38 308 LEU A C 1
ATOM 2579 O O . LEU A 1 308 ? -12.589 -15.886 -23.924 1.00 75.38 308 LEU A O 1
ATOM 2583 N N . TRP A 1 309 ? -13.975 -17.407 -23.028 1.00 76.44 309 TRP A N 1
ATOM 2584 C CA . TRP A 1 309 ? -13.560 -18.491 -23.929 1.00 76.44 309 TRP A CA 1
ATOM 2585 C C . TRP A 1 309 ? -13.869 -18.165 -25.385 1.00 76.44 309 TRP A C 1
ATOM 2587 O O . TRP A 1 309 ? -12.985 -18.247 -26.224 1.00 76.44 309 TRP A O 1
ATOM 2597 N N . SER A 1 310 ? -15.069 -17.663 -25.680 1.00 77.25 310 SER A N 1
ATOM 2598 C CA . SER A 1 310 ? -15.422 -17.276 -27.052 1.00 77.25 310 SER A CA 1
ATOM 2599 C C . SER A 1 310 ? -14.560 -16.126 -27.591 1.00 77.25 310 SER A C 1
ATOM 2601 O O . SER A 1 310 ? -14.239 -16.072 -28.778 1.00 77.25 310 SER A O 1
ATOM 2603 N N . VAL A 1 311 ? -14.170 -15.194 -26.715 1.00 75.44 311 VAL A N 1
ATOM 2604 C CA . VAL A 1 311 ? -13.276 -14.078 -27.050 1.00 75.44 311 VAL A CA 1
ATOM 2605 C C . VAL A 1 311 ? -11.850 -14.588 -27.238 1.00 75.44 311 VAL A C 1
ATOM 2607 O O . VAL A 1 311 ? -11.190 -14.210 -28.199 1.00 75.44 311 VAL A O 1
ATOM 2610 N N . PHE A 1 312 ? -11.396 -15.476 -26.359 1.00 72.44 312 PHE A N 1
ATOM 2611 C CA . PHE A 1 312 ? -10.100 -16.134 -26.420 1.00 72.44 312 PHE A CA 1
ATOM 2612 C C . PHE A 1 312 ? -9.953 -16.947 -27.710 1.00 72.44 312 PHE A C 1
ATOM 2614 O O . PHE A 1 312 ? -8.964 -16.770 -28.413 1.00 72.44 312 PHE A O 1
ATOM 2621 N N . ASP A 1 313 ? -10.965 -17.725 -28.093 1.00 78.19 313 ASP A N 1
ATOM 2622 C CA . ASP A 1 313 ? -10.982 -18.498 -29.338 1.00 78.19 313 ASP A CA 1
ATOM 2623 C C . ASP A 1 313 ? -10.930 -17.588 -30.568 1.00 78.19 313 ASP A C 1
ATOM 2625 O O . ASP A 1 313 ? -10.157 -17.834 -31.493 1.00 78.19 313 ASP A O 1
ATOM 2629 N N . LYS A 1 314 ? -11.686 -16.481 -30.568 1.00 79.00 314 LYS A N 1
ATOM 2630 C CA . LYS A 1 314 ? -11.617 -15.471 -31.639 1.00 79.00 314 LYS A CA 1
ATOM 2631 C C . LYS A 1 314 ? -10.238 -14.823 -31.729 1.00 79.00 314 LYS A C 1
ATOM 2633 O O . LYS A 1 314 ? -9.738 -14.620 -32.833 1.00 79.00 314 LYS A O 1
ATOM 2638 N N . VAL A 1 315 ? -9.616 -14.516 -30.590 1.00 76.00 315 VAL A N 1
ATOM 2639 C CA . VAL A 1 315 ? -8.251 -13.978 -30.539 1.00 76.00 315 VAL A CA 1
ATOM 2640 C C . VAL A 1 315 ? -7.256 -15.012 -31.066 1.00 76.00 315 VAL A C 1
ATOM 2642 O O . VAL A 1 315 ? -6.428 -14.665 -31.900 1.00 76.00 315 VAL A O 1
ATOM 2645 N N . ILE A 1 316 ? -7.364 -16.282 -30.671 1.00 75.94 316 ILE A N 1
ATOM 2646 C CA . ILE A 1 316 ? -6.517 -17.364 -31.192 1.00 75.94 316 ILE A CA 1
ATOM 2647 C C . ILE A 1 316 ? -6.689 -17.523 -32.705 1.00 75.94 316 ILE A C 1
ATOM 2649 O O . ILE A 1 316 ? -5.691 -17.603 -33.421 1.00 75.94 316 ILE A O 1
ATOM 2653 N N . LEU A 1 317 ? -7.924 -17.544 -33.211 1.00 79.81 317 LEU A N 1
ATOM 2654 C CA . LEU A 1 317 ? -8.205 -17.646 -34.645 1.00 79.81 317 LEU A CA 1
ATOM 2655 C C . LEU A 1 317 ? -7.607 -16.469 -35.420 1.00 79.81 317 LEU A C 1
ATOM 2657 O O . LEU A 1 317 ? -6.953 -16.685 -36.437 1.00 79.81 317 LEU A O 1
ATOM 2661 N N . LEU A 1 318 ? -7.762 -15.244 -34.912 1.00 80.69 318 LEU A N 1
ATOM 2662 C CA . LEU A 1 318 ? -7.170 -14.048 -35.507 1.00 80.69 318 LEU A CA 1
ATOM 2663 C C . LEU A 1 318 ? -5.638 -14.116 -35.508 1.00 80.69 318 LEU A C 1
ATOM 2665 O O . LEU A 1 318 ? -5.011 -13.849 -36.530 1.00 80.69 318 LEU A O 1
ATOM 2669 N N . LEU A 1 319 ? -5.023 -14.505 -34.389 1.00 75.38 319 LEU A N 1
ATOM 2670 C CA . LEU A 1 319 ? -3.570 -14.655 -34.289 1.00 75.38 319 LEU A CA 1
ATOM 2671 C C . LEU A 1 319 ? -3.048 -15.738 -35.247 1.00 75.38 319 LEU A C 1
ATOM 2673 O O . LEU A 1 319 ? -2.000 -15.555 -35.865 1.00 75.38 319 LEU A O 1
ATOM 2677 N N . ASN A 1 320 ? -3.787 -16.836 -35.421 1.00 75.31 320 ASN A N 1
ATOM 2678 C CA . ASN A 1 320 ? -3.455 -17.895 -36.374 1.00 75.31 320 ASN A CA 1
ATOM 2679 C C . ASN A 1 320 ? -3.610 -17.444 -37.836 1.00 75.31 320 ASN A C 1
ATOM 2681 O O . ASN A 1 320 ? -2.739 -17.748 -38.652 1.00 75.31 320 ASN A O 1
ATOM 2685 N N . ASP A 1 321 ? -4.661 -16.691 -38.172 1.00 82.06 321 ASP A N 1
ATOM 2686 C CA . ASP A 1 321 ? -4.855 -16.120 -39.512 1.00 82.06 321 ASP A CA 1
ATOM 2687 C C . ASP A 1 321 ? -3.736 -15.125 -39.853 1.00 82.06 321 ASP A C 1
ATOM 2689 O O . ASP A 1 321 ? -3.065 -15.259 -40.880 1.00 82.06 321 ASP A O 1
ATOM 2693 N N . LEU A 1 322 ? -3.438 -14.197 -38.940 1.00 74.62 322 LEU A N 1
ATOM 2694 C CA . LEU A 1 322 ? -2.340 -13.240 -39.084 1.00 74.62 322 LEU A CA 1
ATOM 2695 C C . LEU A 1 322 ? -0.974 -13.936 -39.194 1.00 74.62 322 LEU A C 1
ATOM 2697 O O . LEU A 1 322 ? -0.115 -13.496 -39.962 1.00 74.62 322 LEU A O 1
ATOM 2701 N N . ARG A 1 323 ? -0.777 -15.054 -38.485 1.00 72.12 323 ARG A N 1
ATOM 2702 C CA . ARG A 1 323 ? 0.407 -15.914 -38.631 1.00 72.12 323 ARG A CA 1
ATOM 2703 C C . ARG A 1 323 ? 0.471 -16.567 -40.012 1.00 72.12 323 ARG A C 1
ATOM 2705 O O . ARG A 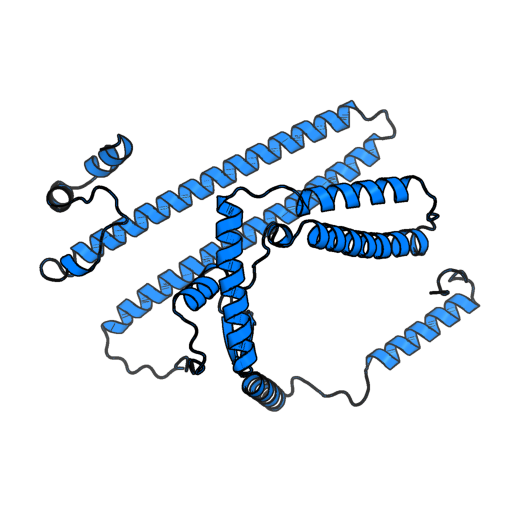1 323 ? 1.537 -16.565 -40.623 1.00 72.12 323 ARG A O 1
ATOM 2712 N N . SER A 1 324 ? -0.636 -17.116 -40.514 1.00 79.19 324 SER A N 1
ATOM 2713 C CA . SER A 1 324 ? -0.687 -17.766 -41.835 1.00 79.19 324 SER A CA 1
ATOM 2714 C C . SER A 1 324 ? -0.343 -16.792 -42.969 1.00 79.19 324 SER A C 1
ATOM 2716 O O . SER A 1 324 ? 0.360 -17.148 -43.913 1.00 79.19 324 SER A O 1
ATOM 2718 N N . LYS A 1 325 ? -0.734 -15.524 -42.801 1.00 84.38 325 LYS A N 1
ATOM 2719 C CA . LYS A 1 325 ? -0.439 -14.408 -43.708 1.00 84.38 325 LYS A CA 1
ATOM 2720 C C . LYS A 1 325 ? 0.936 -13.767 -43.476 1.00 84.38 325 LYS A C 1
ATOM 2722 O O . LYS A 1 325 ? 1.269 -12.792 -44.140 1.00 84.38 325 LYS A O 1
ATOM 2727 N N . LYS A 1 326 ? 1.746 -14.312 -42.555 1.00 83.00 326 LYS A N 1
ATOM 2728 C CA . LYS A 1 326 ? 3.077 -13.812 -42.155 1.00 83.00 326 LYS A CA 1
ATOM 2729 C C . LYS A 1 326 ? 3.090 -12.378 -41.597 1.00 83.00 326 LYS A C 1
ATOM 2731 O O . LYS A 1 326 ? 4.151 -11.762 -41.549 1.00 83.00 326 LYS A O 1
ATOM 2736 N N . TYR A 1 327 ? 1.951 -11.856 -41.138 1.00 73.19 327 TYR A N 1
ATOM 2737 C CA . TYR A 1 327 ? 1.876 -10.550 -40.469 1.00 73.19 327 TYR A CA 1
ATOM 2738 C C . TYR A 1 327 ? 2.358 -10.600 -39.019 1.00 73.19 327 TYR A C 1
ATOM 2740 O O . TYR A 1 327 ? 2.821 -9.595 -38.490 1.00 73.19 327 TYR A O 1
ATOM 2748 N N . ILE A 1 328 ? 2.275 -11.771 -38.387 1.00 66.31 328 ILE A N 1
ATOM 2749 C CA . ILE A 1 328 ? 2.892 -12.038 -37.089 1.00 66.31 328 ILE A CA 1
ATOM 2750 C C . ILE A 1 328 ? 4.100 -12.929 -37.342 1.00 66.31 328 ILE A C 1
ATOM 2752 O O . ILE A 1 328 ? 3.970 -14.056 -37.834 1.00 66.31 328 ILE A O 1
ATOM 2756 N N . LEU A 1 329 ? 5.286 -12.410 -37.034 1.00 63.66 329 LEU A N 1
ATOM 2757 C CA . LEU A 1 329 ? 6.527 -13.157 -37.190 1.00 63.66 329 LEU A CA 1
ATOM 2758 C C . LEU A 1 329 ? 6.523 -14.327 -36.203 1.00 63.66 329 LEU A C 1
ATOM 2760 O O . LEU A 1 329 ? 6.117 -14.193 -35.052 1.00 63.66 329 LEU A O 1
ATOM 2764 N N . SER A 1 330 ? 7.001 -15.494 -36.636 1.00 55.75 330 SER A N 1
ATOM 2765 C CA . SER A 1 330 ? 6.918 -16.753 -35.877 1.00 55.75 330 SER A CA 1
ATOM 2766 C C . SER A 1 330 ? 7.557 -16.721 -34.482 1.00 55.75 330 SER A C 1
ATOM 2768 O O . SER A 1 330 ? 7.287 -17.612 -33.679 1.00 55.75 330 SER A O 1
ATOM 2770 N N . TRP A 1 331 ? 8.392 -15.722 -34.184 1.00 57.53 331 TRP A N 1
ATOM 2771 C CA . TRP A 1 331 ? 8.978 -15.514 -32.860 1.00 57.53 331 TRP A CA 1
ATOM 2772 C C . TRP A 1 331 ? 7.999 -14.872 -31.857 1.00 57.53 331 TRP A C 1
ATOM 2774 O O . TRP A 1 331 ? 8.139 -15.108 -30.664 1.00 57.53 331 TRP A O 1
ATOM 2784 N N . GLN A 1 332 ? 6.972 -14.145 -32.313 1.00 50.66 332 GLN A N 1
ATOM 2785 C CA . GLN A 1 332 ? 6.013 -13.419 -31.458 1.00 50.66 332 GLN A CA 1
ATOM 2786 C C . GLN A 1 332 ? 4.978 -14.328 -30.770 1.00 50.66 332 GLN A C 1
ATOM 2788 O O . GLN A 1 332 ? 4.295 -13.896 -29.847 1.00 50.66 332 GLN A O 1
ATOM 2793 N N . LEU A 1 333 ? 4.850 -15.586 -31.207 1.00 46.78 333 LEU A N 1
ATOM 2794 C CA . LEU A 1 333 ? 3.868 -16.553 -30.690 1.00 46.78 333 LEU A CA 1
ATOM 2795 C C . LEU A 1 333 ? 4.502 -17.760 -29.981 1.00 46.78 333 LEU A C 1
ATOM 2797 O O . LEU A 1 333 ? 3.778 -18.634 -29.511 1.00 46.78 333 LEU A O 1
ATOM 2801 N N . ARG A 1 334 ? 5.838 -17.833 -29.887 1.00 42.78 334 ARG A N 1
ATOM 2802 C CA . ARG A 1 334 ? 6.529 -18.828 -29.049 1.00 42.78 334 ARG A CA 1
ATOM 2803 C C . ARG A 1 334 ? 6.744 -18.233 -27.654 1.00 42.78 334 ARG A C 1
ATOM 2805 O O . ARG A 1 334 ? 7.835 -17.761 -27.350 1.00 42.78 334 ARG A O 1
ATOM 2812 N N . ARG A 1 335 ? 5.679 -18.202 -26.853 1.00 43.34 335 ARG A N 1
ATOM 2813 C CA . ARG A 1 335 ? 5.735 -17.984 -25.400 1.00 43.34 335 ARG A CA 1
ATOM 2814 C C . ARG A 1 335 ? 5.609 -19.309 -24.673 1.00 43.34 335 ARG A C 1
ATOM 2816 O O . ARG A 1 335 ? 4.788 -20.130 -25.138 1.00 43.34 335 ARG A O 1
#

Sequence (335 aa):
MRKKQLMIFEDLTIFEQRILCHSLPKTFDDISIATYQNLFGNEANKIMQELKRRKLNDQLKNYELKLQNYENLYQTEINIFESKLIQTSVNHQHIQADILMTLLKCYLSHYTNRLIRQIRYKEACVHVKLVRQQRRHLLSKQQIVDVYPQIIADVPKISLNRIQLDYLSKSGPNYIRSNQSSLHSYKHQEKHVQQEHKDIMNVITRYLIGDHHIPLTATIIREFSQQVEASLHQQYMIPLSYLNICRARKEFKLMKSIQHRLKKGNYILRETDKSGIFHIGNSVDYEKKVEAYRQKTGAYIELDSNPLWSVFDKVILLLNDLRSKKYILSWQLRR

Radius of gyration: 29.99 Å; chains: 1; bounding box: 64×62×83 Å

Secondary structure (DSSP, 8-state):
--HHHHHHHHTS-HHHHHHHHT---SSGGG--GGGSTTT-TTHHHHHHHHHHHHHHHHHHHHHHHHHHHHHHHHHHHHHHHHHHHHHH--TTSHHHHHHHHHHHHHHHHHHHHHHHHHHHHHHHHHHHHHHHHHHHHHHTTS-----S--------S----HHHHHHHHHH-S----TTGGGGS-HHHHHHHHHHHHHHHHHHHHHHHHHHH---TT-HHHHHHHHHHHHHHHHHHHSPPPHHHHHHHHHHHHHHHHHHHHHHHTTEEEEE-SSTTPEEEEEHHHHHHHHHHHHHHH---PPPSS-THHHHHHHHHHHHHHHHHTTSS-TTTT--